Protein AF-0000000075201731 (afdb_homodimer)

Sequence (350 aa):
MDAVHEIFMKEALAMAQEALDASEVPVGCIFVRGGVIIAKARNRTNELRNATRHAELEAIDQILAETPELSQYPLSSTTLYVTVEPCIMCGSALRQLGIKEVFFGCANDRFGGCGSVLGTNEIYHPVHPVYKAIGGYLREEAIMILRRFYVTENTNAPVPKSKANRILKTEILPEMDAVHEIFMKEALAMAQEALDASEVPVGCIFVRGGVIIAKARNRTNELRNATRHAELEAIDQILAETPELSQYPLSSTTLYVTVEPCIMCGSALRQLGIKEVFFGCANDRFGGCGSVLGTNEIYHPVHPVYKAIGGYLREEAIMILRRFYVTENTNAPVPKSKANRILKTEILPE

Foldseek 3Di:
DLVLLLVQLVVQQVQLVVCVVVLHQRKKKFKDAPSDTPFIFAACCPVVVHVLRGRLVVRVVVQVVPDPDDDQASQQRMEMEMAEADFLSSLLVNQRNNHAEYEYEEYDCPGHQCPNVHNSQPDDDPPGHHHYYYYHRVNVSSVVSSVVSVVVVCVPPPPDDCPPPDPPPPDPDDD/DLVLLLVQLVVQQVQLVVCVVVLHQRKKKFKDAPSDTPFIFAACCPVVVHVLRGRLVVRVVVQVVPDPDDDQASQQRMEMEMAEADFLSSLLVNQRNNHAEYEYEEYDCPGHQCPNVHNSQPDDDPPGHHHYYYYHRVNVSSVVSSVVSVVVVCVPPPPDDCPPPDPPPPDPDDD

Nearest PDB structures (foldseek):
  7nz9-assembly1_A  TM=9.153E-01  e=7.619E-21  Mus musculus
  3dh1-assembly2_C  TM=9.420E-01  e=1.577E-19  Homo sapiens
  1wwr-assembly1_A  TM=9.259E-01  e=2.516E-17  Aquifex aeolicus
  7cph-assembly1_A  TM=9.281E-01  e=2.363E-16  Bacillus subtilis subsp. subtilis str. 168
  6vpc-assembly1_E  TM=8.972E-01  e=6.365E-15  Escherichia coli

pLDDT: mean 88.18, std 20.34, range [29.5, 99.0]

Secondary structure (DSSP, 8-state):
-HHHHHHHHHHHHHHHHHHHHTTS---EEEEEETTEEEEEEE--TTTTT-TT--HHHHHHHHHHHT--S--S-TTTTEEEEEEE--BHHHHHHHHHHT--EEEEEE--TTTBTBTTS-BTTTS--SSSPP-EEE--TTHHHHHHHHHHHHHHHHHHS---S--------------/-HHHHHHHHHHHHHHHHHHHHTTS---EEEEEETTEEEEEEE--TTTTT-TT--HHHHHHHHHHHT--S--S-TTTTEEEEEEE--BHHHHHHHHHHT--EEEEEE--TTTBTBTTS-BTTTS--SSSPP-EEE--TTHHHHHHHHHHHHHHHHHHS---S--------------

Radius of gyration: 21.43 Å; Cα contacts (8 Å, |Δi|>4): 728; chains: 2; bounding box: 76×55×45 Å

Structure (mmCIF, N/CA/C/O backbone):
data_AF-0000000075201731-model_v1
#
loop_
_entity.id
_entity.type
_entity.pdbx_description
1 polymer 'tRNA(adenine(34)) deaminase'
#
loop_
_atom_site.group_PDB
_atom_site.id
_atom_site.type_symbol
_atom_site.label_atom_id
_atom_site.label_alt_id
_atom_site.label_comp_id
_atom_site.label_asym_id
_atom_site.label_entity_id
_atom_site.label_seq_id
_atom_site.pdbx_PDB_ins_code
_atom_site.Cartn_x
_atom_site.Cartn_y
_atom_site.Cartn_z
_atom_site.occupancy
_atom_site.B_iso_or_equiv
_atom_site.auth_seq_id
_atom_site.auth_comp_id
_atom_site.auth_asym_id
_atom_site.auth_atom_id
_atom_site.pdbx_PDB_model_num
ATOM 1 N N . MET A 1 1 ? -5.93 -30.484 -7.164 1 54.69 1 MET A N 1
ATOM 2 C CA . MET A 1 1 ? -6.133 -29.141 -6.637 1 54.69 1 MET A CA 1
ATOM 3 C C . MET A 1 1 ? -4.797 -28.406 -6.477 1 54.69 1 MET A C 1
ATOM 5 O O . MET A 1 1 ? -4.652 -27.266 -6.914 1 54.69 1 MET A O 1
ATOM 9 N N . ASP A 1 2 ? -3.814 -29.312 -6.152 1 78.25 2 ASP A N 1
ATOM 10 C CA . ASP A 1 2 ? -2.457 -28.812 -5.949 1 78.25 2 ASP A CA 1
ATOM 11 C C . ASP A 1 2 ? -1.74 -28.609 -7.281 1 78.25 2 ASP A C 1
ATOM 13 O O . ASP A 1 2 ? -1.024 -27.625 -7.469 1 78.25 2 ASP A O 1
ATOM 17 N N . ALA A 1 3 ? -2.207 -29.406 -8.227 1 89.62 3 ALA A N 1
ATOM 18 C CA . ALA A 1 3 ? -1.511 -29.359 -9.516 1 89.62 3 ALA A CA 1
ATOM 19 C C . ALA A 1 3 ? -1.827 -28.062 -10.258 1 89.62 3 ALA A C 1
ATOM 21 O O . ALA A 1 3 ? -0.946 -27.469 -10.891 1 89.62 3 ALA A O 1
ATOM 22 N N . VAL A 1 4 ? -3.072 -27.656 -10.211 1 94.44 4 VAL A N 1
ATOM 23 C CA . VAL A 1 4 ? -3.48 -26.438 -10.922 1 94.44 4 VAL A CA 1
ATOM 24 C C . VAL A 1 4 ? -2.754 -25.234 -10.336 1 94.44 4 VAL A C 1
ATOM 26 O O . VAL A 1 4 ? -2.344 -24.328 -11.078 1 94.44 4 VAL A O 1
ATOM 29 N N . HIS A 1 5 ? -2.533 -25.219 -9.031 1 96.31 5 HIS A N 1
ATOM 30 C CA . HIS A 1 5 ? -1.828 -24.109 -8.391 1 96.31 5 HIS A CA 1
ATOM 31 C C . HIS A 1 5 ? -0.373 -24.047 -8.844 1 96.31 5 HIS A C 1
ATOM 33 O O . HIS A 1 5 ? 0.178 -22.953 -9.023 1 96.31 5 HIS A O 1
ATOM 39 N N . GLU A 1 6 ? 0.161 -25.203 -9.078 1 96.94 6 GLU A N 1
ATOM 40 C CA . GLU A 1 6 ? 1.545 -25.234 -9.539 1 96.94 6 GLU A CA 1
ATOM 41 C C . GLU A 1 6 ? 1.672 -24.688 -10.953 1 96.94 6 GLU A C 1
ATOM 43 O O . GLU A 1 6 ? 2.658 -24.016 -11.281 1 96.94 6 GLU A O 1
ATOM 48 N N . ILE A 1 7 ? 0.71 -25 -11.766 1 97.81 7 ILE A N 1
ATOM 49 C CA . ILE A 1 7 ? 0.704 -24.5 -13.133 1 97.81 7 ILE A CA 1
ATOM 50 C C . ILE A 1 7 ? 0.656 -22.969 -13.125 1 97.81 7 ILE A C 1
ATOM 52 O O . ILE A 1 7 ? 1.43 -22.312 -13.82 1 97.81 7 ILE A O 1
ATOM 56 N N . PHE A 1 8 ? -0.213 -22.406 -12.32 1 98.69 8 PHE A N 1
ATOM 57 C CA . PHE A 1 8 ? -0.338 -20.953 -12.227 1 98.69 8 PHE A CA 1
ATOM 58 C C . PHE A 1 8 ? 0.906 -20.344 -11.594 1 98.69 8 PHE A C 1
ATOM 60 O O . PHE A 1 8 ? 1.348 -19.266 -12 1 98.69 8 PHE A O 1
ATOM 67 N N . MET A 1 9 ? 1.488 -21.062 -10.633 1 98.81 9 MET A N 1
ATOM 68 C CA . MET A 1 9 ? 2.689 -20.531 -9.992 1 98.81 9 MET A CA 1
ATOM 69 C C . MET A 1 9 ? 3.854 -20.469 -10.969 1 98.81 9 MET A C 1
ATOM 71 O O . MET A 1 9 ? 4.688 -19.562 -10.898 1 98.81 9 MET A O 1
ATOM 75 N N . LYS A 1 10 ? 3.871 -21.391 -11.922 1 98.81 10 LYS A N 1
ATOM 76 C CA . LYS A 1 10 ? 4.902 -21.359 -12.953 1 98.81 10 LYS A CA 1
ATOM 77 C C . LYS A 1 10 ? 4.781 -20.078 -13.797 1 98.81 10 LYS A C 1
ATOM 79 O O . LYS A 1 10 ? 5.789 -19.516 -14.219 1 98.81 10 LYS A O 1
ATOM 84 N N . GLU A 1 11 ? 3.543 -19.688 -14.016 1 98.88 11 GLU A N 1
ATOM 85 C CA . GLU A 1 11 ? 3.326 -18.422 -14.727 1 98.88 11 GLU A CA 1
ATOM 86 C C . GLU A 1 11 ? 3.83 -17.234 -13.914 1 98.88 11 GLU A C 1
ATOM 88 O O . GLU A 1 11 ? 4.391 -16.297 -14.469 1 98.88 11 GLU A O 1
ATOM 93 N N . ALA A 1 12 ? 3.605 -17.266 -12.602 1 98.94 12 ALA A N 1
ATOM 94 C CA . ALA A 1 12 ? 4.141 -16.219 -11.727 1 98.94 12 ALA A CA 1
ATOM 95 C C . ALA A 1 12 ? 5.668 -16.219 -11.758 1 98.94 12 ALA A C 1
ATOM 97 O O . ALA A 1 12 ? 6.289 -15.148 -11.789 1 98.94 12 ALA A O 1
ATOM 98 N N . LEU A 1 13 ? 6.27 -17.391 -11.828 1 98.94 13 LEU A N 1
ATOM 99 C CA . LEU A 1 13 ? 7.723 -17.516 -11.875 1 98.94 13 LEU A CA 1
ATOM 100 C C . LEU A 1 13 ? 8.266 -16.938 -13.18 1 98.94 13 LEU A C 1
ATOM 102 O O . LEU A 1 13 ? 9.359 -16.359 -13.195 1 98.94 13 LEU A O 1
ATOM 106 N N . ALA A 1 14 ? 7.523 -17.094 -14.25 1 98.94 14 ALA A N 1
ATOM 107 C CA . ALA A 1 14 ?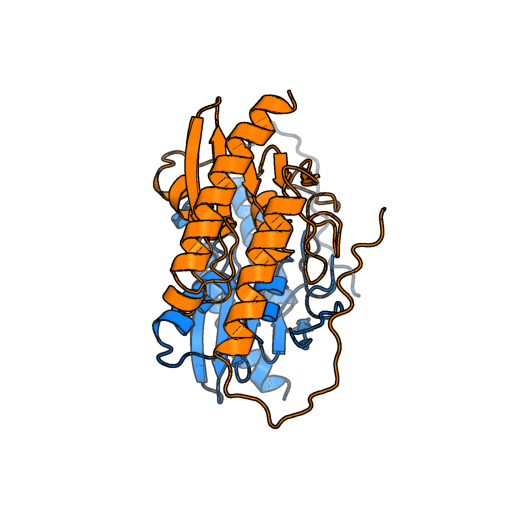 7.922 -16.5 -15.523 1 98.94 14 ALA A CA 1
ATOM 108 C C . ALA A 1 14 ? 7.984 -14.977 -15.406 1 98.94 14 ALA A C 1
ATOM 110 O O . ALA A 1 14 ? 8.891 -14.344 -15.953 1 98.94 14 ALA A O 1
ATOM 111 N N . MET A 1 15 ? 7.062 -14.398 -14.68 1 98.88 15 MET A N 1
ATOM 112 C CA . MET A 1 15 ? 7.074 -12.953 -14.461 1 98.88 15 MET A CA 1
ATOM 113 C C . MET A 1 15 ? 8.25 -12.547 -13.578 1 98.88 15 MET A C 1
ATOM 115 O O . MET A 1 15 ? 8.852 -11.492 -13.797 1 98.88 15 MET A O 1
ATOM 119 N N . ALA A 1 16 ? 8.547 -13.375 -12.586 1 98.88 16 ALA A N 1
ATOM 120 C CA . ALA A 1 16 ? 9.711 -13.102 -11.742 1 98.88 16 ALA A CA 1
ATOM 121 C C . ALA A 1 16 ? 10.992 -13.117 -12.57 1 98.88 16 ALA A C 1
ATOM 123 O O . ALA A 1 16 ? 11.883 -12.289 -12.359 1 98.88 16 ALA A O 1
ATOM 124 N N . GLN A 1 17 ? 11.047 -14.039 -13.516 1 98.81 17 GLN A N 1
ATOM 125 C CA . GLN A 1 17 ? 12.195 -14.094 -14.406 1 98.81 17 GLN A CA 1
ATOM 126 C C . GLN A 1 17 ? 12.305 -12.82 -15.25 1 98.81 17 GLN A C 1
ATOM 128 O O . GLN A 1 17 ? 13.398 -12.297 -15.461 1 98.81 17 GLN A O 1
ATOM 133 N N . GLU A 1 18 ? 11.188 -12.336 -15.727 1 98.75 18 GLU A N 1
ATOM 134 C CA . GLU A 1 18 ? 11.188 -11.07 -16.469 1 98.75 18 GLU A CA 1
ATOM 135 C C . GLU A 1 18 ? 11.727 -9.93 -15.602 1 98.75 18 GLU A C 1
ATOM 137 O O . GLU A 1 18 ? 12.453 -9.062 -16.094 1 98.75 18 GLU A O 1
ATOM 142 N N . ALA A 1 19 ? 11.297 -9.93 -14.344 1 98.69 19 ALA A N 1
ATOM 143 C CA . ALA A 1 19 ? 11.812 -8.922 -13.422 1 98.69 19 ALA A CA 1
ATOM 144 C C . ALA A 1 19 ? 13.328 -9.031 -13.281 1 98.69 19 ALA A C 1
ATOM 146 O O . ALA A 1 19 ? 14.039 -8.023 -13.344 1 98.69 19 ALA A O 1
ATOM 147 N N . LEU A 1 20 ? 13.805 -10.242 -13.109 1 98.06 20 LEU A N 1
ATOM 148 C CA . LEU A 1 20 ? 15.234 -10.484 -12.992 1 98.06 20 LEU A CA 1
ATOM 149 C C . LEU A 1 20 ? 15.977 -9.977 -14.219 1 98.06 20 LEU A C 1
ATOM 151 O O . LEU A 1 20 ? 17 -9.297 -14.102 1 98.06 20 LEU A O 1
ATOM 155 N N . ASP A 1 21 ? 15.438 -10.266 -15.391 1 97.69 21 ASP A N 1
ATOM 156 C CA . ASP A 1 21 ? 16.047 -9.867 -16.656 1 97.69 21 ASP A CA 1
ATOM 157 C C . ASP A 1 21 ? 16.094 -8.352 -16.797 1 97.69 21 ASP A C 1
ATOM 159 O O . ASP A 1 21 ? 16.953 -7.805 -17.484 1 97.69 21 ASP A O 1
ATOM 163 N N . ALA A 1 22 ? 15.219 -7.688 -16.141 1 97 22 ALA A N 1
ATOM 164 C CA . ALA A 1 22 ? 15.133 -6.227 -16.188 1 97 22 ALA A CA 1
ATOM 165 C C . ALA A 1 22 ? 15.875 -5.594 -15.008 1 97 22 ALA A C 1
ATOM 167 O O . ALA A 1 22 ? 15.703 -4.406 -14.734 1 97 22 ALA A O 1
ATOM 168 N N . SER A 1 23 ? 16.547 -6.383 -14.219 1 95.38 23 SER A N 1
ATOM 169 C CA . SER A 1 23 ? 17.344 -5.93 -13.086 1 95.38 23 SER A CA 1
ATOM 170 C C . SER A 1 23 ? 16.453 -5.391 -11.969 1 95.38 23 SER A C 1
ATOM 172 O O . SER A 1 23 ? 16.797 -4.383 -11.336 1 95.38 23 SER A O 1
ATOM 174 N N . GLU A 1 24 ? 15.312 -5.996 -11.828 1 97 24 GLU A N 1
ATOM 175 C CA . GLU A 1 24 ? 14.398 -5.773 -10.711 1 97 24 GLU A CA 1
ATOM 176 C C . GLU A 1 24 ? 14.477 -6.914 -9.695 1 97 24 GLU A C 1
ATOM 178 O O . GLU A 1 24 ? 14.844 -8.039 -10.047 1 97 24 GLU A O 1
ATOM 183 N N . VAL A 1 25 ? 14.188 -6.57 -8.305 1 96.44 25 VAL A N 1
ATOM 184 C CA . VAL A 1 25 ? 13.961 -7.691 -7.398 1 96.44 25 VAL A CA 1
ATOM 185 C C . VAL A 1 25 ? 12.969 -8.672 -8.016 1 96.44 25 VAL A C 1
ATOM 187 O O . VAL A 1 25 ? 11.859 -8.281 -8.398 1 96.44 25 VAL A O 1
ATOM 190 N N . PRO A 1 26 ? 13.352 -9.93 -8.18 1 98.62 26 PRO A N 1
ATOM 191 C CA . PRO A 1 26 ? 12.578 -10.844 -9.023 1 98.62 26 PRO A CA 1
ATOM 192 C C . PRO A 1 26 ? 11.336 -11.391 -8.32 1 98.62 26 PRO A C 1
ATOM 194 O O . PRO A 1 26 ? 11.312 -12.555 -7.914 1 98.62 26 PRO A O 1
ATOM 197 N N . VAL A 1 27 ? 10.352 -10.633 -8.258 1 98.88 27 VAL A N 1
ATOM 198 C CA . VAL A 1 27 ? 9.023 -11.031 -7.797 1 98.88 27 VAL A CA 1
ATOM 199 C C . VAL A 1 27 ? 8.023 -10.914 -8.945 1 98.88 27 VAL A C 1
ATOM 201 O O . VAL A 1 27 ? 8 -9.906 -9.656 1 98.88 27 VAL A O 1
ATOM 204 N N . GLY A 1 28 ? 7.312 -11.953 -9.164 1 98.94 28 GLY A N 1
ATOM 205 C CA . GLY A 1 28 ? 6.27 -12 -10.18 1 98.94 28 GLY A CA 1
ATOM 206 C C . GLY A 1 28 ? 4.961 -12.555 -9.664 1 98.94 28 GLY A C 1
ATOM 207 O O . GLY A 1 28 ? 4.945 -13.328 -8.703 1 98.94 28 GLY A O 1
ATOM 208 N N . CYS A 1 29 ? 3.863 -12.109 -10.352 1 98.94 29 CYS A N 1
ATOM 209 C CA . CYS A 1 29 ? 2.564 -12.609 -9.922 1 98.94 29 CYS A CA 1
ATOM 210 C C . CYS A 1 29 ? 1.594 -12.695 -11.094 1 98.94 29 CYS A C 1
ATOM 212 O O . CYS A 1 29 ? 1.844 -12.117 -12.156 1 98.94 29 CYS A O 1
ATOM 214 N N . ILE A 1 30 ? 0.559 -13.5 -10.898 1 98.94 30 ILE A N 1
ATOM 215 C CA . ILE A 1 30 ? -0.602 -13.523 -11.781 1 98.94 30 ILE A CA 1
ATOM 216 C C . ILE A 1 30 ? -1.884 -13.516 -10.953 1 98.94 30 ILE A C 1
ATOM 218 O O . ILE A 1 30 ? -1.898 -14 -9.82 1 98.94 30 ILE A O 1
ATOM 222 N N . PHE A 1 31 ? -2.85 -12.906 -11.477 1 98.94 31 PHE A N 1
ATOM 223 C CA . PHE A 1 31 ? -4.203 -12.961 -10.945 1 98.94 31 PHE A CA 1
ATOM 224 C C . PHE A 1 31 ? -5.105 -13.812 -11.828 1 98.94 31 PHE A C 1
ATOM 226 O O . PHE A 1 31 ? -5.086 -13.688 -13.047 1 98.94 31 PHE A O 1
ATOM 233 N N . VAL A 1 32 ? -5.891 -14.75 -11.164 1 98.88 32 VAL A N 1
ATOM 234 C CA . VAL A 1 32 ? -6.715 -15.719 -11.883 1 98.88 32 VAL A CA 1
ATOM 235 C C . VAL A 1 32 ? -8.18 -15.562 -11.469 1 98.88 32 VAL A C 1
ATOM 237 O O . VAL A 1 32 ? -8.484 -15.453 -10.273 1 98.88 32 VAL A O 1
ATOM 240 N N . ARG A 1 33 ? -9 -15.484 -12.398 1 97.94 33 ARG A N 1
ATOM 241 C CA . ARG A 1 33 ? -10.445 -15.438 -12.219 1 97.94 33 ARG A CA 1
ATOM 242 C C . ARG A 1 33 ? -11.148 -16.422 -13.141 1 97.94 33 ARG A C 1
ATOM 244 O O . ARG A 1 33 ? -10.977 -16.375 -14.359 1 97.94 33 ARG A O 1
ATOM 251 N N . GLY A 1 34 ? -11.891 -17.344 -12.594 1 96.12 34 GLY A N 1
ATOM 252 C CA . GLY A 1 34 ? -12.562 -18.344 -13.414 1 96.12 34 GLY A CA 1
ATOM 253 C C . GLY A 1 34 ? -11.602 -19.203 -14.203 1 96.12 34 GLY A C 1
ATOM 254 O O . GLY A 1 34 ? -11.852 -19.516 -15.375 1 96.12 34 GLY A O 1
ATOM 255 N N . GLY A 1 35 ? -10.523 -19.375 -13.688 1 96.88 35 GLY A N 1
ATOM 256 C CA . GLY A 1 35 ? -9.539 -20.234 -14.32 1 96.88 35 GLY A CA 1
ATOM 257 C C . GLY A 1 35 ? -8.734 -19.547 -15.406 1 96.88 35 GLY A C 1
ATOM 258 O O . GLY A 1 35 ? -7.902 -20.172 -16.062 1 96.88 35 GLY A O 1
ATOM 259 N N . VAL A 1 36 ? -8.961 -18.25 -15.523 1 97.94 36 VAL A N 1
ATOM 260 C CA . VAL A 1 36 ? -8.281 -17.484 -16.562 1 97.94 36 VAL A CA 1
ATOM 261 C C . VAL A 1 36 ? -7.367 -16.438 -15.938 1 97.94 36 VAL A C 1
ATOM 263 O O . VAL A 1 36 ? -7.742 -15.781 -14.961 1 97.94 36 VAL A O 1
ATOM 266 N N . ILE A 1 37 ? -6.164 -16.375 -16.453 1 98.75 37 ILE A N 1
ATOM 267 C CA . ILE A 1 37 ? -5.258 -15.312 -16.016 1 98.75 37 ILE A CA 1
ATOM 268 C C . ILE A 1 37 ? -5.766 -13.961 -16.5 1 98.75 37 ILE A C 1
ATOM 270 O O . ILE A 1 37 ? -5.871 -13.727 -17.719 1 98.75 37 ILE A O 1
ATOM 274 N N . ILE A 1 38 ? -6.035 -13.039 -15.586 1 98.38 38 ILE A N 1
ATOM 275 C CA . ILE A 1 38 ? -6.613 -11.766 -16 1 98.38 38 ILE A CA 1
ATOM 276 C C . ILE A 1 38 ? -5.559 -10.664 -15.914 1 98.38 38 ILE A C 1
ATOM 278 O O . ILE A 1 38 ? -5.75 -9.57 -16.453 1 98.38 38 ILE A O 1
ATOM 282 N N . ALA A 1 39 ? -4.465 -10.953 -15.234 1 98.75 39 ALA A N 1
ATOM 283 C CA . ALA A 1 39 ? -3.361 -10 -15.148 1 98.75 39 ALA A CA 1
ATOM 284 C C . ALA A 1 39 ? -2.057 -10.703 -14.781 1 98.75 39 ALA A C 1
ATOM 286 O O . ALA A 1 39 ? -2.066 -11.727 -14.102 1 98.75 39 ALA A O 1
ATOM 287 N N . LYS A 1 40 ? -1.021 -10.258 -15.25 1 98.88 40 LYS A N 1
ATOM 288 C CA . LYS A 1 40 ? 0.349 -10.641 -14.93 1 98.88 40 LYS A CA 1
ATOM 289 C C . LYS A 1 40 ? 1.226 -9.422 -14.688 1 98.88 40 LYS A C 1
ATOM 291 O O . LYS A 1 40 ? 1.087 -8.406 -15.375 1 98.88 40 LYS A O 1
ATOM 296 N N . ALA A 1 41 ? 2.098 -9.539 -13.688 1 98.88 41 ALA A N 1
ATOM 297 C CA . ALA A 1 41 ? 2.971 -8.391 -13.438 1 98.88 41 ALA A CA 1
ATOM 298 C C . ALA A 1 41 ? 4.234 -8.812 -12.695 1 98.88 41 ALA A C 1
ATOM 300 O O . ALA A 1 41 ? 4.297 -9.914 -12.141 1 98.88 41 ALA A O 1
ATOM 301 N N . ARG A 1 42 ? 5.16 -8.023 -12.797 1 98.88 42 ARG A N 1
ATOM 302 C CA . ARG A 1 42 ? 6.422 -8.133 -12.078 1 98.88 42 ARG A CA 1
ATOM 303 C C . ARG A 1 42 ? 6.75 -6.832 -11.352 1 98.88 42 ARG A C 1
ATOM 305 O O . ARG A 1 42 ? 6.121 -5.801 -11.602 1 98.88 42 ARG A O 1
ATOM 312 N N . ASN A 1 43 ? 7.723 -6.914 -10.367 1 98.44 43 ASN A N 1
ATOM 313 C CA . ASN A 1 43 ? 8.227 -5.684 -9.766 1 98.44 43 ASN A CA 1
ATOM 314 C C . ASN A 1 43 ? 8.734 -4.711 -10.82 1 98.44 43 ASN A C 1
ATOM 316 O O . ASN A 1 43 ? 9.383 -5.117 -11.789 1 98.44 43 ASN A O 1
ATOM 320 N N . ARG A 1 44 ? 8.414 -3.447 -10.656 1 96.75 44 ARG A N 1
ATOM 321 C CA . ARG A 1 44 ? 8.906 -2.387 -11.531 1 96.75 44 ARG A CA 1
ATOM 322 C C . ARG A 1 44 ? 9.445 -1.215 -10.719 1 96.75 44 ARG A C 1
ATOM 324 O O . ARG A 1 44 ? 9.289 -0.056 -11.109 1 96.75 44 ARG A O 1
ATOM 331 N N . THR A 1 45 ? 9.977 -1.482 -9.539 1 94.62 45 THR A N 1
ATOM 332 C CA . THR A 1 45 ? 10.398 -0.465 -8.586 1 94.62 45 THR A CA 1
ATOM 333 C C . THR A 1 45 ? 11.523 0.384 -9.156 1 94.62 45 THR A C 1
ATOM 335 O O . THR A 1 45 ? 11.5 1.612 -9.055 1 94.62 45 THR A O 1
ATOM 338 N N . ASN A 1 46 ? 12.516 -0.285 -9.836 1 92.12 46 ASN A N 1
ATOM 339 C CA . ASN A 1 46 ? 13.641 0.44 -10.422 1 92.12 46 ASN A CA 1
ATOM 340 C C . ASN A 1 46 ? 13.227 1.198 -11.68 1 92.12 46 ASN A C 1
ATOM 342 O O . ASN A 1 46 ? 13.547 2.377 -11.836 1 92.12 46 ASN A O 1
ATOM 346 N N . GLU A 1 47 ? 12.555 0.518 -12.547 1 92.69 47 GLU A N 1
ATOM 347 C CA . GLU A 1 47 ? 12.125 1.104 -13.812 1 92.69 47 GLU A CA 1
ATOM 348 C C . GLU A 1 47 ? 11.328 2.381 -13.586 1 92.69 47 GLU A C 1
ATOM 350 O O . GLU A 1 47 ? 11.508 3.371 -14.297 1 92.69 47 GLU A O 1
ATOM 355 N N . LEU A 1 48 ? 10.5 2.377 -12.516 1 91 48 LEU A N 1
ATOM 356 C CA . LEU A 1 48 ? 9.586 3.494 -12.297 1 91 48 LEU A CA 1
ATOM 357 C C . LEU A 1 48 ? 10.094 4.398 -11.18 1 91 48 LEU A C 1
ATOM 359 O O . LEU A 1 48 ? 9.414 5.348 -10.789 1 91 48 LEU A O 1
ATOM 363 N N . ARG A 1 49 ? 11.219 4.043 -10.562 1 91.06 49 ARG A N 1
ATOM 364 C CA . ARG A 1 49 ? 11.812 4.805 -9.469 1 91.06 49 ARG A CA 1
ATOM 365 C C . ARG A 1 49 ? 10.805 5.02 -8.344 1 91.06 49 ARG A C 1
ATOM 367 O O . ARG A 1 49 ? 10.648 6.141 -7.852 1 91.06 49 ARG A O 1
ATOM 374 N N . ASN A 1 50 ? 10.125 4 -8.078 1 92.81 50 ASN A N 1
ATOM 375 C CA . ASN A 1 50 ? 9.078 3.969 -7.066 1 92.81 50 ASN A CA 1
ATOM 376 C C . ASN A 1 50 ? 9.062 2.643 -6.312 1 92.81 50 ASN A C 1
ATOM 378 O O . ASN A 1 50 ? 8.539 1.645 -6.812 1 92.81 50 ASN A O 1
ATOM 382 N N . ALA A 1 51 ? 9.516 2.678 -5.09 1 93.44 51 ALA A N 1
ATOM 383 C CA . ALA A 1 51 ? 9.727 1.478 -4.285 1 93.44 51 ALA A CA 1
ATOM 384 C C . ALA A 1 51 ? 8.406 0.786 -3.971 1 93.44 51 ALA A C 1
ATOM 386 O O . ALA A 1 51 ? 8.391 -0.363 -3.523 1 93.44 51 ALA A O 1
ATOM 387 N N . THR A 1 52 ? 7.246 1.434 -4.254 1 94.5 52 THR A N 1
ATOM 388 C CA . THR A 1 52 ? 5.953 0.858 -3.904 1 94.5 52 THR A CA 1
ATOM 389 C C . THR A 1 52 ? 5.391 0.04 -5.062 1 94.5 52 THR A C 1
ATOM 391 O O . THR A 1 52 ? 4.375 -0.645 -4.914 1 94.5 52 THR A O 1
ATOM 394 N N . ARG A 1 53 ? 6.047 0.059 -6.191 1 96.25 53 ARG A N 1
ATOM 395 C CA . ARG A 1 53 ? 5.473 -0.564 -7.379 1 96.25 53 ARG A CA 1
ATOM 396 C C . ARG A 1 53 ? 5.844 -2.043 -7.453 1 96.25 53 ARG A C 1
ATOM 398 O O . ARG A 1 53 ? 6.543 -2.465 -8.375 1 96.25 53 ARG A O 1
ATOM 405 N N . HIS A 1 54 ? 5.312 -2.752 -6.508 1 98.5 54 HIS A N 1
ATOM 406 C CA . HIS A 1 54 ? 5.445 -4.203 -6.441 1 98.5 54 HIS A CA 1
ATOM 407 C C . HIS A 1 54 ? 4.574 -4.887 -7.488 1 98.5 54 HIS A C 1
ATOM 409 O O . HIS A 1 54 ? 3.635 -4.285 -8.008 1 98.5 54 HIS A O 1
ATOM 415 N N . ALA A 1 55 ? 4.891 -6.125 -7.789 1 98.88 55 ALA A N 1
ATOM 416 C CA . ALA A 1 55 ? 4.18 -6.918 -8.789 1 98.88 55 ALA A CA 1
ATOM 417 C C . ALA A 1 55 ? 2.674 -6.902 -8.531 1 98.88 55 ALA A C 1
ATOM 419 O O . ALA A 1 55 ? 1.881 -6.711 -9.453 1 98.88 55 ALA A O 1
ATOM 420 N N . GLU A 1 56 ? 2.27 -7.082 -7.254 1 98.81 56 GLU A N 1
ATOM 421 C CA . GLU A 1 56 ? 0.856 -7.137 -6.895 1 98.81 56 GLU A CA 1
ATOM 422 C C . GLU A 1 56 ? 0.145 -5.832 -7.25 1 98.81 56 GLU A C 1
ATOM 424 O O . GLU A 1 56 ? -0.931 -5.852 -7.852 1 98.81 56 GLU A O 1
ATOM 429 N N . LEU A 1 57 ? 0.74 -4.691 -6.855 1 98.12 57 LEU A N 1
ATOM 430 C CA . LEU A 1 57 ? 0.112 -3.396 -7.09 1 98.12 57 LEU A CA 1
ATOM 431 C C . LEU A 1 57 ? 0.068 -3.08 -8.586 1 98.12 57 LEU A C 1
ATOM 433 O O . LEU A 1 57 ? -0.9 -2.488 -9.07 1 98.12 57 LEU A O 1
ATOM 437 N N . GLU A 1 58 ? 1.131 -3.484 -9.359 1 97.88 58 GLU A N 1
ATOM 438 C CA . GLU A 1 58 ? 1.126 -3.324 -10.805 1 97.88 58 GLU A CA 1
ATOM 439 C C . GLU A 1 58 ? -0.025 -4.098 -11.445 1 97.88 58 GLU A C 1
ATOM 441 O O . GLU A 1 58 ? -0.734 -3.57 -12.305 1 97.88 58 GLU A O 1
ATOM 446 N N . ALA A 1 59 ? -0.235 -5.289 -11.047 1 98.69 59 ALA A N 1
ATOM 447 C CA . ALA A 1 59 ? -1.302 -6.117 -11.602 1 98.69 59 ALA A CA 1
ATOM 448 C C . ALA A 1 59 ? -2.676 -5.586 -11.203 1 98.69 59 ALA A C 1
ATOM 450 O O . ALA A 1 59 ? -3.607 -5.59 -12.008 1 98.69 59 ALA A O 1
ATOM 451 N N . ILE A 1 60 ? -2.783 -5.148 -9.969 1 97.81 60 ILE A N 1
ATOM 452 C CA . ILE A 1 60 ? -4.043 -4.594 -9.477 1 97.81 60 ILE A CA 1
ATOM 453 C C . ILE A 1 60 ? -4.441 -3.391 -10.328 1 97.81 60 ILE A C 1
ATOM 455 O O . ILE A 1 60 ? -5.598 -3.262 -10.727 1 97.81 60 ILE A O 1
ATOM 459 N N . ASP A 1 61 ? -3.49 -2.527 -10.602 1 95 61 ASP A N 1
ATOM 460 C CA . ASP A 1 61 ? -3.779 -1.37 -11.438 1 95 61 ASP A CA 1
ATOM 461 C C . ASP A 1 61 ? -4.32 -1.801 -12.805 1 95 61 ASP A C 1
ATOM 463 O O . ASP A 1 61 ? -5.258 -1.191 -13.32 1 95 61 ASP A O 1
ATOM 467 N N . GLN A 1 62 ? -3.752 -2.824 -13.367 1 95.94 62 GLN A N 1
ATOM 468 C CA . GLN A 1 62 ? -4.199 -3.35 -14.648 1 95.94 62 GLN A CA 1
ATOM 469 C C . GLN A 1 62 ? -5.641 -3.852 -14.562 1 95.94 62 GLN A C 1
ATOM 471 O O . GLN A 1 62 ? -6.461 -3.545 -15.43 1 95.94 62 GLN A O 1
ATOM 476 N N . ILE A 1 63 ? -5.914 -4.582 -13.531 1 97 63 ILE A N 1
ATOM 477 C CA . ILE A 1 63 ? -7.23 -5.188 -13.359 1 97 63 ILE A CA 1
ATOM 478 C C . ILE A 1 63 ? -8.289 -4.098 -13.211 1 97 63 ILE A C 1
ATOM 480 O O . ILE A 1 63 ? -9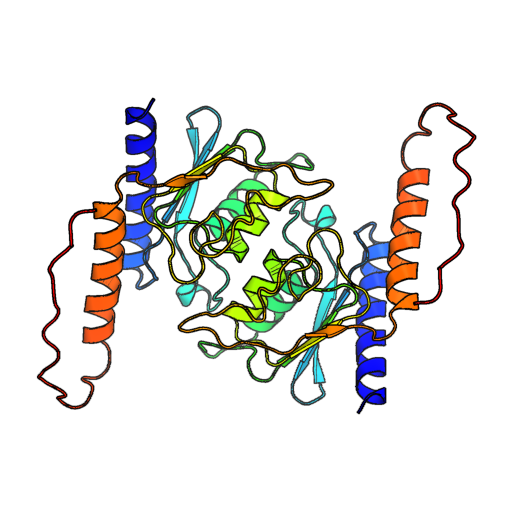.328 -4.133 -13.867 1 97 63 ILE A O 1
ATOM 484 N N . LEU A 1 64 ? -8 -3.129 -12.383 1 94.31 64 LEU A N 1
ATOM 485 C CA . LEU A 1 64 ? -9 -2.113 -12.055 1 94.31 64 LEU A CA 1
ATOM 486 C C . LEU A 1 64 ? -9.211 -1.162 -13.227 1 94.31 64 LEU A C 1
ATOM 488 O O . LEU A 1 64 ? -10.297 -0.614 -13.398 1 94.31 64 LEU A O 1
ATOM 492 N N . ALA A 1 65 ? -8.188 -0.966 -14.055 1 90.12 65 ALA A N 1
ATOM 493 C CA . ALA A 1 65 ? -8.32 -0.149 -15.258 1 90.12 65 ALA A CA 1
ATOM 494 C C . ALA A 1 65 ? -9.312 -0.775 -16.234 1 90.12 65 ALA A C 1
ATOM 496 O O . ALA A 1 65 ? -9.953 -0.068 -17.016 1 90.12 65 ALA A O 1
ATOM 497 N N . GLU A 1 66 ? -9.516 -2.078 -16.109 1 89.81 66 GLU A N 1
ATOM 498 C CA . GLU A 1 66 ? -10.367 -2.799 -17.047 1 89.81 66 GLU A CA 1
ATOM 499 C C . GLU A 1 66 ? -11.695 -3.189 -16.391 1 89.81 66 GLU A C 1
ATOM 501 O O . GLU A 1 66 ? -12.516 -3.877 -17 1 89.81 66 GLU A O 1
ATOM 506 N N . THR A 1 67 ? -11.867 -2.768 -15.188 1 85 67 THR A N 1
ATOM 507 C CA . THR A 1 67 ? -13.078 -3.113 -14.453 1 85 67 THR A CA 1
ATOM 508 C C . THR A 1 67 ? -14.102 -1.984 -14.547 1 85 67 THR A C 1
ATOM 510 O O . THR A 1 67 ? -13.891 -0.899 -14 1 85 67 THR A O 1
ATOM 513 N N . PRO A 1 68 ? -15.195 -2.184 -15.195 1 77.62 68 PRO A N 1
ATOM 514 C CA . PRO A 1 68 ? -16.141 -1.096 -15.461 1 77.62 68 PRO A CA 1
ATOM 515 C C . PRO A 1 68 ? -17.031 -0.785 -14.266 1 77.62 68 PRO A C 1
ATOM 517 O O . PRO A 1 68 ? -17.484 0.354 -14.102 1 77.62 68 PRO A O 1
ATOM 520 N N . GLU A 1 69 ? -17.25 -1.824 -13.461 1 79.69 69 GLU A N 1
ATOM 521 C CA . GLU A 1 69 ? -18.234 -1.657 -12.398 1 79.69 69 GLU A CA 1
ATOM 522 C C . GLU A 1 69 ? -17.562 -1.289 -11.078 1 79.69 69 GLU A C 1
ATOM 524 O O . GLU A 1 69 ? -16.484 -1.772 -10.766 1 79.69 69 GLU A O 1
ATOM 529 N N . LEU A 1 70 ? -18.344 -0.426 -10.477 1 80 70 LEU A N 1
ATOM 530 C CA . LEU A 1 70 ? -17.938 -0.109 -9.117 1 80 70 LEU A CA 1
ATOM 531 C C . LEU A 1 70 ? -18.297 -1.242 -8.164 1 80 70 LEU A C 1
ATOM 533 O O . LEU A 1 70 ? -19.406 -1.779 -8.227 1 80 70 LEU A O 1
ATOM 537 N N . SER A 1 71 ? -17.281 -1.712 -7.555 1 87.31 71 SER A N 1
ATOM 538 C CA . SER A 1 71 ? -17.469 -2.727 -6.523 1 87.31 71 SER A CA 1
ATOM 539 C C . SER A 1 71 ? -16.609 -2.441 -5.301 1 87.31 71 SER A C 1
ATOM 541 O O . SER A 1 71 ? -15.477 -1.96 -5.43 1 87.31 71 SER A O 1
ATOM 543 N N . GLN A 1 72 ? -17.219 -2.721 -4.184 1 88.75 72 GLN A N 1
ATOM 544 C CA . GLN A 1 72 ? -16.453 -2.594 -2.947 1 88.75 72 GLN A CA 1
ATOM 545 C C . GLN A 1 72 ? -15.273 -3.562 -2.93 1 88.75 72 GLN A C 1
ATOM 547 O O . GLN A 1 72 ? -14.203 -3.229 -2.422 1 88.75 72 GLN A O 1
ATOM 552 N N . TYR A 1 73 ? -15.586 -4.715 -3.473 1 94.94 73 TYR A N 1
ATOM 553 C CA . TYR A 1 73 ? -14.562 -5.746 -3.484 1 94.94 73 TYR A CA 1
ATOM 554 C C . TYR A 1 73 ? -14.359 -6.305 -4.887 1 94.94 73 TYR A C 1
ATOM 556 O O . TYR A 1 73 ? -14.789 -7.422 -5.184 1 94.94 73 TYR A O 1
ATOM 564 N N . PRO A 1 74 ? -13.594 -5.625 -5.68 1 95.69 74 PRO A N 1
ATOM 565 C CA . PRO A 1 74 ? -13.438 -6.016 -7.082 1 95.69 74 PRO A CA 1
ATOM 566 C C . PRO A 1 74 ? -12.633 -7.305 -7.25 1 95.69 74 PRO A C 1
ATOM 568 O O . PRO A 1 74 ? -12.648 -7.91 -8.32 1 95.69 74 PRO A O 1
ATOM 571 N N . LEU A 1 75 ? -12.023 -7.801 -6.137 1 97.25 75 LEU A N 1
ATOM 572 C CA . LEU A 1 75 ? -11.18 -8.984 -6.27 1 97.25 75 LEU A CA 1
ATOM 573 C C . LEU A 1 75 ? -11.789 -10.172 -5.527 1 97.25 75 LEU A C 1
ATOM 575 O O . LEU A 1 75 ? -11.109 -11.172 -5.289 1 97.25 75 LEU A O 1
ATOM 579 N N . SER A 1 76 ? -13.031 -10.109 -5.238 1 96.94 76 SER A N 1
ATOM 580 C CA . SER A 1 76 ? -13.672 -11.094 -4.371 1 96.94 76 SER A CA 1
ATOM 581 C C . SER A 1 76 ? -13.742 -12.461 -5.043 1 96.94 76 SER A C 1
ATOM 583 O O . SER A 1 76 ? -13.93 -13.477 -4.371 1 96.94 76 SER A O 1
ATOM 585 N N . SER A 1 77 ? -13.586 -12.594 -6.363 1 97.62 77 SER A N 1
ATOM 586 C CA . SER A 1 77 ? -13.594 -13.875 -7.07 1 97.62 77 SER A CA 1
ATOM 587 C C . SER A 1 77 ? -12.25 -14.156 -7.723 1 97.62 77 SER A C 1
ATOM 589 O O . SER A 1 77 ? -12.156 -14.977 -8.641 1 97.62 77 SER A O 1
ATOM 591 N N . THR A 1 78 ? -11.258 -13.414 -7.246 1 98.38 78 THR A N 1
ATOM 592 C CA . THR A 1 78 ? -9.953 -13.453 -7.898 1 98.38 78 THR A CA 1
ATOM 593 C C . THR A 1 78 ? -8.906 -14.078 -6.984 1 98.38 78 THR A C 1
ATOM 595 O O . THR A 1 78 ? -8.867 -13.805 -5.785 1 98.38 78 THR A O 1
ATOM 598 N N . THR A 1 79 ? -8.086 -14.977 -7.535 1 98.88 79 THR A N 1
ATOM 599 C CA . THR A 1 79 ? -6.988 -15.617 -6.816 1 98.88 79 THR A CA 1
ATOM 600 C C . THR A 1 79 ? -5.641 -15.062 -7.27 1 98.88 79 THR A C 1
ATOM 602 O O . THR A 1 79 ? -5.41 -14.875 -8.469 1 98.88 79 THR A O 1
ATOM 605 N N . LEU A 1 80 ? -4.797 -14.797 -6.277 1 98.94 80 LEU A N 1
ATOM 606 C CA . LEU A 1 80 ? -3.447 -14.32 -6.566 1 98.94 80 LEU A CA 1
ATOM 607 C C . LEU A 1 80 ? -2.434 -15.453 -6.426 1 98.94 80 LEU A C 1
ATOM 609 O O . LEU A 1 80 ? -2.463 -16.203 -5.445 1 98.94 80 LEU A O 1
ATOM 613 N N . TYR A 1 81 ? -1.612 -15.625 -7.426 1 98.94 81 TYR A N 1
ATOM 614 C CA . TYR A 1 81 ? -0.373 -16.391 -7.328 1 98.94 81 TYR A CA 1
ATOM 615 C C . TYR A 1 81 ? 0.84 -15.469 -7.395 1 98.94 81 TYR A C 1
ATOM 617 O O . TYR A 1 81 ? 0.984 -14.68 -8.336 1 98.94 81 TYR A O 1
ATOM 625 N N . VAL A 1 82 ? 1.693 -15.539 -6.367 1 99 82 VAL A N 1
ATOM 626 C CA . VAL A 1 82 ? 2.846 -14.648 -6.297 1 99 82 VAL A CA 1
ATOM 627 C C . VAL A 1 82 ? 4.055 -15.406 -5.75 1 99 82 VAL A C 1
ATOM 629 O O . VAL A 1 82 ? 3.91 -16.266 -4.875 1 99 82 VAL A O 1
ATOM 632 N N . THR A 1 83 ? 5.23 -15.078 -6.238 1 98.94 83 THR A N 1
ATOM 633 C CA . THR A 1 83 ? 6.406 -15.891 -5.969 1 98.94 83 THR A CA 1
ATOM 634 C C . THR A 1 83 ? 6.887 -15.703 -4.535 1 98.94 83 THR A C 1
ATOM 636 O O . THR A 1 83 ? 7.496 -16.594 -3.951 1 98.94 83 THR A O 1
ATOM 639 N N . VAL A 1 84 ? 6.676 -14.523 -4.004 1 98.88 84 VAL A N 1
ATOM 640 C CA . VAL A 1 84 ? 7.066 -14.203 -2.635 1 98.88 84 VAL A CA 1
ATOM 641 C C . VAL A 1 84 ? 5.848 -13.734 -1.844 1 98.88 84 VAL A C 1
ATOM 643 O O . VAL A 1 84 ? 5 -13.008 -2.369 1 98.88 84 VAL A O 1
ATOM 646 N N . GLU A 1 85 ? 5.746 -14.148 -0.605 1 98.94 85 GLU A N 1
ATOM 647 C CA . GLU A 1 85 ? 4.676 -13.688 0.273 1 98.94 85 GLU A CA 1
ATOM 648 C C . GLU A 1 85 ? 4.453 -12.18 0.126 1 98.94 85 GLU A C 1
ATOM 650 O O . GLU A 1 85 ? 5.402 -11.398 0.181 1 98.94 85 GLU A O 1
ATOM 655 N N . PRO A 1 86 ? 3.15 -11.781 -0.047 1 98.88 86 PRO A N 1
ATOM 656 C CA . PRO A 1 86 ? 2.896 -10.336 -0.092 1 98.88 86 PRO A CA 1
ATOM 657 C C . PRO A 1 86 ? 3.453 -9.602 1.125 1 98.88 86 PRO A C 1
ATOM 659 O O . PRO A 1 86 ? 3.346 -10.094 2.252 1 98.88 86 PRO A O 1
ATOM 662 N N . CYS A 1 87 ? 4.102 -8.453 0.869 1 98.38 87 CYS A N 1
ATOM 663 C CA . CYS A 1 87 ? 4.562 -7.621 1.978 1 98.38 87 CYS A CA 1
ATOM 664 C C . CYS A 1 87 ? 3.387 -7.004 2.723 1 98.38 87 CYS A C 1
ATOM 666 O O . CYS A 1 87 ? 2.24 -7.125 2.289 1 98.38 87 CYS A O 1
ATOM 668 N N . ILE A 1 88 ? 3.641 -6.359 3.781 1 97.94 88 ILE A N 1
ATOM 669 C CA . ILE A 1 88 ? 2.613 -5.727 4.602 1 97.94 88 ILE A CA 1
ATOM 670 C C . ILE A 1 88 ? 1.802 -4.754 3.748 1 97.94 88 ILE A C 1
ATOM 672 O O . ILE A 1 88 ? 0.571 -4.727 3.826 1 97.94 88 ILE A O 1
ATOM 676 N N . MET A 1 89 ? 2.408 -3.955 2.895 1 98.19 89 MET A N 1
ATOM 677 C CA . MET A 1 89 ? 1.734 -3.002 2.018 1 98.19 89 MET A CA 1
ATOM 678 C C . MET A 1 89 ? 0.784 -3.717 1.062 1 98.19 89 MET A C 1
ATOM 680 O O . MET A 1 89 ? -0.406 -3.404 1.014 1 98.19 89 MET A O 1
ATOM 684 N N . CYS A 1 90 ? 1.316 -4.711 0.417 1 98.81 90 CYS A N 1
ATOM 685 C CA . CYS A 1 90 ? 0.534 -5.41 -0.597 1 98.81 90 CYS A CA 1
ATOM 686 C C . CYS A 1 90 ? -0.533 -6.285 0.046 1 98.81 90 CYS A C 1
ATOM 688 O O . CYS A 1 90 ? -1.636 -6.422 -0.486 1 98.81 90 CYS A O 1
ATOM 690 N N . GLY A 1 91 ? -0.145 -6.914 1.163 1 98.56 91 GLY A N 1
ATOM 691 C CA . GLY A 1 91 ? -1.142 -7.688 1.883 1 98.56 91 GLY A CA 1
ATOM 692 C C . GLY A 1 91 ? -2.34 -6.863 2.316 1 98.56 91 GLY A C 1
ATOM 693 O O . GLY A 1 91 ? -3.482 -7.312 2.203 1 98.56 91 GLY A O 1
ATOM 694 N N . SER A 1 92 ? -2.049 -5.695 2.793 1 98.06 92 SER A N 1
ATOM 695 C CA . SER A 1 92 ? -3.121 -4.793 3.203 1 98.06 92 SER A CA 1
ATOM 696 C C . SER A 1 92 ? -3.936 -4.32 2.002 1 98.06 92 SER A C 1
ATOM 698 O O . SER A 1 92 ? -5.16 -4.203 2.084 1 98.06 92 SER A O 1
ATOM 700 N N . ALA A 1 93 ? -3.287 -4.012 0.892 1 98.25 93 ALA A N 1
ATOM 701 C CA . ALA A 1 93 ? -3.986 -3.623 -0.33 1 98.25 93 ALA A CA 1
ATOM 702 C C . ALA A 1 93 ? -4.957 -4.711 -0.776 1 98.25 93 ALA A C 1
ATOM 704 O O . ALA A 1 93 ? -6.117 -4.43 -1.086 1 98.25 93 ALA A O 1
ATOM 705 N N . LEU A 1 94 ? -4.465 -5.957 -0.74 1 98.62 94 LEU A N 1
ATOM 706 C CA . LEU A 1 94 ? -5.273 -7.102 -1.142 1 98.62 94 LEU A CA 1
ATOM 707 C C . LEU A 1 94 ? -6.504 -7.242 -0.247 1 98.62 94 LEU A C 1
ATOM 709 O O . LEU A 1 94 ? -7.602 -7.52 -0.732 1 98.62 94 LEU A O 1
ATOM 713 N N . ARG A 1 95 ? -6.273 -6.992 0.998 1 97.75 95 ARG A N 1
ATOM 714 C CA . ARG A 1 95 ? -7.363 -7.043 1.964 1 97.75 95 ARG A CA 1
ATOM 715 C C . ARG A 1 95 ? -8.414 -5.98 1.658 1 97.75 95 ARG A C 1
ATOM 717 O O . ARG A 1 95 ? -9.617 -6.273 1.641 1 97.75 95 ARG A O 1
ATOM 724 N N . GLN A 1 96 ? -8.008 -4.797 1.37 1 96.19 96 GLN A N 1
ATOM 725 C CA . GLN A 1 96 ? -8.898 -3.67 1.115 1 96.19 96 GLN A CA 1
ATOM 726 C C . GLN A 1 96 ? -9.68 -3.867 -0.183 1 96.19 96 GLN A C 1
ATOM 728 O O . GLN A 1 96 ? -10.797 -3.365 -0.324 1 96.19 96 GLN A O 1
ATOM 733 N N . LEU A 1 97 ? -9.125 -4.645 -1.06 1 97.06 97 LEU A N 1
ATOM 734 C CA . LEU A 1 97 ? -9.766 -4.871 -2.354 1 97.06 97 LEU A CA 1
ATOM 735 C C . LEU A 1 97 ? -10.609 -6.141 -2.328 1 97.06 97 LEU A C 1
ATOM 737 O O . LEU A 1 97 ? -11.273 -6.465 -3.311 1 97.06 97 LEU A O 1
ATOM 741 N N . GLY A 1 98 ? -10.555 -6.91 -1.239 1 97.38 98 GLY A N 1
ATOM 742 C CA . GLY A 1 98 ? -11.383 -8.094 -1.048 1 97.38 98 GLY A CA 1
ATOM 743 C C . GLY A 1 98 ? -10.922 -9.281 -1.876 1 97.38 98 GLY A C 1
ATOM 744 O O . GLY A 1 98 ? -11.742 -9.953 -2.506 1 97.38 98 GLY A O 1
ATOM 745 N N . ILE A 1 99 ? -9.586 -9.555 -1.855 1 98.56 99 ILE A N 1
ATOM 746 C CA . ILE A 1 99 ? -9.062 -10.688 -2.613 1 98.56 99 ILE A CA 1
ATOM 747 C C . ILE A 1 99 ? -9.641 -11.992 -2.062 1 98.56 99 ILE A C 1
ATOM 749 O O . ILE A 1 99 ? -9.805 -12.141 -0.85 1 98.56 99 ILE A O 1
ATOM 753 N N . LYS A 1 100 ? -9.914 -12.922 -2.963 1 98.56 100 LYS A N 1
ATOM 754 C CA . LYS A 1 100 ? -10.492 -14.203 -2.58 1 98.56 100 LYS A CA 1
ATOM 755 C C . LYS A 1 100 ? -9.5 -15.039 -1.783 1 98.56 100 LYS A C 1
ATOM 757 O O . LYS A 1 100 ? -9.805 -15.508 -0.684 1 98.56 100 LYS A O 1
ATOM 762 N N . GLU A 1 101 ? -8.32 -15.25 -2.342 1 98.75 101 GLU A N 1
ATOM 763 C CA . GLU A 1 101 ? -7.266 -16.047 -1.722 1 98.75 101 GLU A CA 1
ATOM 764 C C . GLU A 1 101 ? -5.926 -15.82 -2.412 1 98.75 101 GLU A C 1
ATOM 766 O O . GLU A 1 101 ? -5.875 -15.289 -3.521 1 98.75 101 GLU A O 1
ATOM 771 N N . VAL A 1 102 ? -4.867 -16.203 -1.688 1 98.88 102 VAL A N 1
ATOM 772 C CA . VAL A 1 102 ? -3.506 -15.977 -2.17 1 98.88 102 VAL A CA 1
ATOM 773 C C . VAL A 1 102 ? -2.689 -17.266 -2.02 1 98.88 102 VAL A C 1
ATOM 775 O O . VAL A 1 102 ? -2.74 -17.922 -0.978 1 98.88 102 VAL A O 1
ATOM 778 N N . PHE A 1 103 ? -2.014 -17.625 -3.096 1 98.88 103 PHE A N 1
ATOM 779 C CA . PHE A 1 103 ? -0.969 -18.641 -3.068 1 98.88 103 PHE A CA 1
ATOM 780 C C . PHE A 1 103 ? 0.395 -18.016 -3.35 1 98.88 103 PHE A C 1
ATOM 782 O O . PHE A 1 103 ? 0.542 -17.234 -4.285 1 98.88 103 PHE A O 1
ATOM 789 N N . PHE A 1 104 ? 1.393 -18.359 -2.48 1 98.88 104 PHE A N 1
ATOM 790 C CA . PHE A 1 104 ? 2.695 -17.75 -2.727 1 98.88 104 PHE A CA 1
ATOM 791 C C . PHE A 1 104 ? 3.803 -18.797 -2.641 1 98.88 104 PHE A C 1
ATOM 793 O O . PHE A 1 104 ? 3.576 -19.906 -2.162 1 98.88 104 PHE A O 1
ATOM 800 N N . GLY A 1 105 ? 4.902 -18.484 -3.197 1 98.75 105 GLY A N 1
ATOM 801 C CA . GLY A 1 105 ? 6.047 -19.391 -3.197 1 98.75 105 GLY A CA 1
ATOM 802 C C . GLY A 1 105 ? 6.77 -19.438 -1.865 1 98.75 105 GLY A C 1
ATOM 803 O O . GLY A 1 105 ? 6.492 -20.297 -1.033 1 98.75 105 GLY A O 1
ATOM 804 N N . CYS A 1 106 ? 7.613 -18.5 -1.597 1 98.69 106 CYS A N 1
ATOM 805 C CA . CYS A 1 106 ? 8.406 -18.484 -0.372 1 98.69 106 CYS A CA 1
ATOM 806 C C . CYS A 1 106 ? 7.988 -17.344 0.537 1 98.69 106 CYS A C 1
ATOM 808 O O . CYS A 1 106 ? 7.348 -16.391 0.087 1 98.69 106 CYS A O 1
ATOM 810 N N . ALA A 1 107 ? 8.359 -17.422 1.778 1 98.25 107 ALA A N 1
ATOM 811 C CA . ALA A 1 107 ? 8.055 -16.422 2.793 1 98.25 107 ALA A CA 1
ATOM 812 C C . ALA A 1 107 ? 8.867 -15.141 2.568 1 98.25 107 ALA A C 1
ATOM 814 O O . ALA A 1 107 ? 9.922 -15.18 1.933 1 98.25 107 ALA A O 1
ATOM 815 N N . ASN A 1 108 ? 8.258 -14.062 2.889 1 97.31 108 ASN A N 1
ATOM 816 C CA . ASN A 1 108 ? 8.938 -12.773 2.971 1 97.31 108 ASN A CA 1
ATOM 817 C C . ASN A 1 108 ? 9.344 -12.445 4.406 1 97.31 108 ASN A C 1
ATOM 819 O O . ASN A 1 108 ? 8.656 -11.688 5.09 1 97.31 108 ASN A O 1
ATOM 823 N N . ASP A 1 109 ? 10.477 -12.914 4.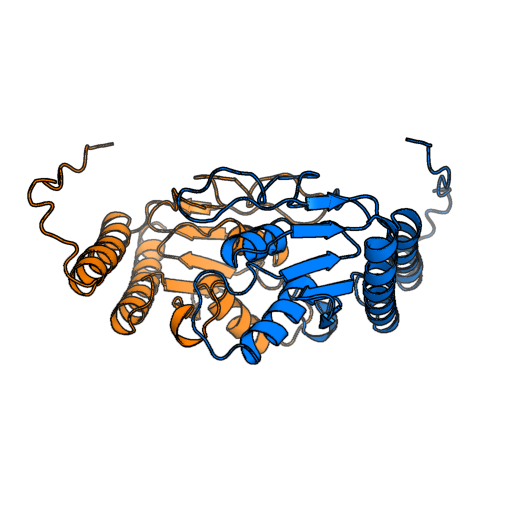805 1 94 109 ASP A N 1
ATOM 824 C CA . ASP A 1 109 ? 10.914 -12.852 6.199 1 94 109 ASP A CA 1
ATOM 825 C C . ASP A 1 109 ? 11.219 -11.414 6.613 1 94 109 ASP A C 1
ATOM 827 O O . ASP A 1 109 ? 11.273 -11.102 7.805 1 94 109 ASP A O 1
ATOM 831 N N . ARG A 1 110 ? 11.359 -10.586 5.676 1 90.31 110 ARG A N 1
ATOM 832 C CA . ARG A 1 110 ? 11.758 -9.211 5.953 1 90.31 110 ARG A CA 1
ATOM 833 C C . ARG A 1 110 ? 10.547 -8.336 6.23 1 90.31 110 ARG A C 1
ATOM 835 O O . ARG A 1 110 ? 10.594 -7.445 7.086 1 90.31 110 ARG A O 1
ATOM 842 N N . PHE A 1 111 ? 9.414 -8.609 5.453 1 94.56 111 PHE A N 1
ATOM 843 C CA . PHE A 1 111 ? 8.297 -7.68 5.551 1 94.56 111 PHE A CA 1
ATOM 844 C C . PHE A 1 111 ? 7 -8.352 5.125 1 94.56 111 PHE A C 1
ATOM 846 O O . PHE A 1 111 ? 6.098 -7.691 4.602 1 94.56 111 PHE A O 1
ATOM 853 N N . GLY A 1 112 ? 6.902 -9.602 5.352 1 97.5 112 GLY A N 1
ATOM 854 C CA . GLY A 1 112 ? 5.727 -10.344 4.922 1 97.5 112 GLY A CA 1
ATOM 855 C C . GLY A 1 112 ? 4.461 -9.93 5.648 1 97.5 112 GLY A C 1
ATOM 856 O O . GLY A 1 112 ? 4.477 -9.703 6.859 1 97.5 112 GLY A O 1
ATOM 857 N N . GLY A 1 113 ? 3.436 -9.875 4.902 1 97.81 113 GLY A N 1
ATOM 858 C CA . GLY A 1 113 ? 2.178 -9.383 5.441 1 97.81 113 GLY A CA 1
ATOM 859 C C . GLY A 1 113 ? 1.125 -10.469 5.578 1 97.81 113 GLY A C 1
ATOM 860 O O . GLY A 1 113 ? -0.038 -10.18 5.871 1 97.81 113 GLY A O 1
ATOM 861 N N . CYS A 1 114 ? 1.492 -11.711 5.379 1 98.06 114 CYS A N 1
ATOM 862 C CA . CYS A 1 114 ? 0.528 -12.805 5.449 1 98.06 114 CYS A CA 1
ATOM 863 C C . CYS A 1 114 ? 0.991 -13.875 6.434 1 98.06 114 CYS A C 1
ATOM 865 O O . CYS A 1 114 ? 0.742 -15.062 6.223 1 98.06 114 CYS A O 1
ATOM 867 N N . GLY A 1 115 ? 1.782 -13.461 7.434 1 94.81 115 GLY A N 1
ATOM 868 C CA . GLY A 1 115 ? 2.084 -14.414 8.484 1 94.81 115 GLY A CA 1
ATOM 869 C C . GLY A 1 115 ? 3.555 -14.445 8.859 1 94.81 115 GLY A C 1
ATOM 870 O O . GLY A 1 115 ? 3.904 -14.758 10 1 94.81 115 GLY A O 1
ATOM 871 N N . SER A 1 116 ? 4.453 -14.117 7.945 1 95.94 116 SER A N 1
ATOM 872 C CA . SER A 1 116 ? 5.871 -14.227 8.266 1 95.94 116 SER A CA 1
ATOM 873 C C . SER A 1 116 ? 6.301 -13.133 9.234 1 95.94 116 SER A C 1
ATOM 875 O O . SER A 1 116 ? 7.082 -13.383 10.156 1 95.94 116 SER A O 1
ATOM 877 N N . VAL A 1 117 ? 5.844 -11.875 9 1 94.44 117 VAL A N 1
ATOM 878 C CA . VAL A 1 117 ? 6.152 -10.758 9.891 1 94.44 117 VAL A CA 1
ATOM 879 C C . VAL A 1 117 ? 4.875 -10.281 10.578 1 94.44 117 VAL A C 1
ATOM 881 O O . VAL A 1 117 ? 4.832 -10.164 11.805 1 94.44 117 VAL A O 1
ATOM 884 N N . LEU A 1 118 ? 3.889 -10 9.773 1 93.69 118 LEU A N 1
ATOM 885 C CA . LEU A 1 118 ? 2.562 -9.641 10.258 1 93.69 118 LEU A CA 1
ATOM 886 C C . LEU A 1 118 ? 1.479 -10.383 9.484 1 93.69 118 LEU A C 1
ATOM 888 O O . LEU A 1 118 ? 1.733 -10.914 8.406 1 93.69 118 LEU A O 1
ATOM 892 N N . GLY A 1 119 ? 0.272 -10.477 10.016 1 94.5 119 GLY A N 1
ATOM 893 C CA . GLY A 1 119 ? -0.854 -11.133 9.375 1 94.5 119 GLY A CA 1
ATOM 894 C C . GLY A 1 119 ? -1.961 -10.172 8.984 1 94.5 119 GLY A C 1
ATOM 895 O O . GLY A 1 119 ? -3.078 -10.266 9.492 1 94.5 119 GLY A O 1
ATOM 896 N N . THR A 1 120 ? -1.614 -9.273 8.023 1 95.88 120 THR A N 1
ATOM 897 C CA . THR A 1 120 ? -2.602 -8.289 7.59 1 95.88 120 THR A CA 1
ATOM 898 C C . THR A 1 120 ? -3.822 -8.984 6.992 1 95.88 120 THR A C 1
ATOM 900 O O . THR A 1 120 ? -4.922 -8.422 6.992 1 95.88 120 THR A O 1
ATOM 903 N N . ASN A 1 121 ? -3.67 -10.188 6.516 1 97.5 121 ASN A N 1
ATOM 904 C CA . ASN A 1 121 ? -4.738 -10.945 5.879 1 97.5 121 ASN A CA 1
ATOM 905 C C . ASN A 1 121 ? -5.715 -11.516 6.906 1 97.5 121 ASN A C 1
ATOM 907 O O . ASN A 1 121 ? -6.824 -11.93 6.559 1 97.5 121 ASN A O 1
ATOM 911 N N . GLU A 1 122 ? -5.32 -11.469 8.195 1 96.38 122 GLU A N 1
ATOM 912 C CA . GLU A 1 122 ? -6.148 -12.18 9.164 1 96.38 122 GLU A CA 1
ATOM 913 C C . GLU A 1 122 ? -6.5 -11.289 10.352 1 96.38 122 GLU A C 1
ATOM 915 O O . GLU A 1 122 ? -7.383 -11.625 11.141 1 96.38 122 GLU A O 1
ATOM 920 N N . ILE A 1 123 ? -5.859 -10.172 10.469 1 93.88 123 ILE A N 1
ATOM 921 C CA . ILE A 1 123 ? -6.168 -9.281 11.586 1 93.88 123 ILE A CA 1
ATOM 922 C C . ILE A 1 123 ? -7.625 -8.836 11.5 1 93.88 123 ILE A C 1
ATOM 924 O O . ILE A 1 123 ? -8.172 -8.672 10.406 1 93.88 123 ILE A O 1
ATOM 928 N N . TYR A 1 124 ? -8.203 -8.594 12.648 1 92.19 124 TYR A N 1
ATOM 929 C CA . TYR A 1 124 ? -9.602 -8.195 12.672 1 92.19 124 TYR A CA 1
ATOM 930 C C . TYR A 1 124 ? -9.797 -6.836 12.008 1 92.19 124 TYR A C 1
ATOM 932 O O . TYR A 1 124 ? -9.008 -5.914 12.227 1 92.19 124 TYR A O 1
ATOM 940 N N . HIS A 1 125 ? -10.758 -6.77 11.242 1 90.56 125 HIS A N 1
ATOM 941 C CA . HIS A 1 125 ? -11.25 -5.535 10.633 1 90.56 125 HIS A CA 1
ATOM 942 C C . HIS A 1 125 ? -12.773 -5.504 10.602 1 90.56 125 HIS A C 1
ATOM 944 O O . HIS A 1 125 ? -13.406 -6.504 10.258 1 90.56 125 HIS A O 1
ATOM 950 N N . PRO A 1 126 ? -13.344 -4.355 10.898 1 86.19 126 PRO A N 1
ATOM 951 C CA . PRO A 1 126 ? -14.805 -4.309 11.023 1 86.19 126 PRO A CA 1
ATOM 952 C C . PRO A 1 126 ? -15.516 -4.438 9.68 1 86.19 126 PRO A C 1
ATOM 954 O O . PRO A 1 126 ? -16.688 -4.824 9.625 1 86.19 126 PRO A O 1
ATOM 957 N N . VAL A 1 127 ? -14.805 -4.145 8.625 1 87.75 127 VAL A N 1
ATOM 958 C CA . VAL A 1 127 ? -15.492 -4.059 7.344 1 87.75 127 VAL A CA 1
ATOM 959 C C . VAL A 1 127 ? -14.859 -5.031 6.352 1 87.75 127 VAL A C 1
ATOM 961 O O . VAL A 1 127 ? -15.555 -5.836 5.73 1 87.75 127 VAL A O 1
ATOM 964 N N . HIS A 1 128 ? -13.516 -5.055 6.289 1 92.75 128 HIS A N 1
ATOM 965 C CA . HIS A 1 128 ? -12.82 -5.836 5.266 1 92.75 128 HIS A CA 1
ATOM 966 C C . HIS A 1 128 ? -12.672 -7.289 5.691 1 92.75 128 HIS A C 1
ATOM 968 O O . HIS A 1 128 ? -12.133 -7.578 6.762 1 92.75 128 HIS A O 1
ATOM 974 N N . PRO A 1 129 ? -13.125 -8.258 4.859 1 94.44 129 PRO A N 1
ATOM 975 C CA . PRO A 1 129 ? -13.023 -9.672 5.207 1 94.44 129 PRO A CA 1
ATOM 976 C C . PRO A 1 129 ? -11.586 -10.188 5.195 1 94.44 129 PRO A C 1
ATOM 978 O O . PRO A 1 129 ? -10.75 -9.664 4.453 1 94.44 129 PRO A O 1
ATOM 981 N N . VAL A 1 130 ? -11.391 -11.227 5.988 1 97.31 130 VAL A N 1
ATOM 982 C CA . VAL A 1 130 ? -10.117 -11.938 5.961 1 97.31 130 VAL A CA 1
ATOM 983 C C . VAL A 1 130 ? -9.969 -12.695 4.645 1 97.31 130 VAL A C 1
ATOM 985 O O . VAL A 1 130 ? -10.961 -12.922 3.941 1 97.31 130 VAL A O 1
ATOM 988 N N . TYR A 1 131 ? -8.758 -13.047 4.27 1 98.5 131 TYR A N 1
ATOM 989 C CA . TYR A 1 131 ? -8.539 -13.93 3.129 1 98.5 131 TYR A CA 1
ATOM 990 C C . TYR A 1 131 ? -7.465 -14.961 3.439 1 98.5 131 TYR A C 1
ATOM 992 O O . TYR A 1 131 ? -6.566 -14.711 4.242 1 98.5 131 TYR A O 1
ATOM 1000 N N . LYS A 1 132 ? -7.559 -16.125 2.791 1 98.44 132 LYS A N 1
ATOM 1001 C CA . LYS A 1 132 ? -6.598 -17.219 2.955 1 98.44 132 LYS A CA 1
ATOM 1002 C C . LYS A 1 132 ? -5.324 -16.953 2.158 1 98.44 132 LYS A C 1
ATOM 1004 O O . LYS A 1 132 ? -5.387 -16.5 1.013 1 98.44 132 LYS A O 1
ATOM 1009 N N . ALA A 1 133 ? -4.188 -17.141 2.809 1 98.69 133 ALA A N 1
ATOM 1010 C CA . ALA A 1 133 ? -2.877 -17.094 2.168 1 98.69 133 ALA A CA 1
ATOM 1011 C C . ALA A 1 133 ? -2.072 -18.359 2.453 1 98.69 133 ALA A C 1
ATOM 1013 O O . ALA A 1 133 ? -1.802 -18.672 3.613 1 98.69 133 ALA A O 1
ATOM 1014 N N . ILE A 1 134 ? -1.714 -19.062 1.398 1 98.38 134 ILE A N 1
ATOM 1015 C CA . ILE A 1 134 ? -1.041 -20.344 1.549 1 98.38 134 ILE A CA 1
ATOM 1016 C C . ILE A 1 134 ? 0.29 -20.328 0.801 1 98.38 134 ILE A C 1
ATOM 1018 O O . ILE A 1 134 ? 0.332 -20.016 -0.394 1 98.38 134 ILE A O 1
ATOM 1022 N N . GLY A 1 135 ? 1.381 -20.672 1.513 1 97.88 135 GLY A N 1
ATOM 1023 C CA . GLY A 1 135 ? 2.711 -20.656 0.926 1 97.88 135 GLY A CA 1
ATOM 1024 C C . GLY A 1 135 ? 3.215 -22.047 0.567 1 97.88 135 GLY A C 1
ATOM 1025 O O . GLY A 1 135 ? 2.52 -23.047 0.785 1 97.88 135 GLY A O 1
ATOM 1026 N N . GLY A 1 136 ? 4.414 -22.047 -0.135 1 97.81 136 GLY A N 1
ATOM 1027 C CA . GLY A 1 136 ? 5.117 -23.312 -0.37 1 97.81 136 GLY A CA 1
ATOM 1028 C C . GLY A 1 136 ? 5.02 -23.781 -1.807 1 97.81 136 GLY A C 1
ATOM 1029 O O . GLY A 1 136 ? 5.633 -24.781 -2.178 1 97.81 136 GLY A O 1
ATOM 1030 N N . TYR A 1 137 ? 4.289 -23.062 -2.662 1 98.25 137 TYR A N 1
ATOM 1031 C CA . TYR A 1 137 ? 4.141 -23.484 -4.051 1 98.25 137 TYR A CA 1
ATOM 1032 C C . TYR A 1 137 ? 5.371 -23.109 -4.871 1 98.25 137 TYR A C 1
ATOM 1034 O O . TYR A 1 137 ? 5.664 -21.938 -5.066 1 98.25 137 TYR A O 1
ATOM 1042 N N . LEU A 1 138 ? 6.078 -24.172 -5.273 1 98.19 138 LEU A N 1
ATOM 1043 C CA . LEU A 1 138 ? 7.34 -24 -5.984 1 98.19 138 LEU A CA 1
ATOM 1044 C C . LEU A 1 138 ? 8.305 -23.125 -5.18 1 98.19 138 LEU A C 1
ATOM 1046 O O . LEU A 1 138 ? 8.914 -22.203 -5.723 1 98.19 138 LEU A O 1
ATOM 1050 N N . ARG A 1 139 ? 8.336 -23.375 -3.93 1 98.38 139 ARG A N 1
ATOM 1051 C CA . ARG A 1 139 ? 9.102 -22.609 -2.949 1 98.38 139 ARG A CA 1
ATOM 1052 C C . ARG A 1 139 ? 10.578 -22.562 -3.33 1 98.38 139 ARG A C 1
ATOM 1054 O O . ARG A 1 139 ? 11.203 -21.5 -3.305 1 98.38 139 ARG A O 1
ATOM 1061 N N . GLU A 1 140 ? 11.18 -23.672 -3.719 1 98.38 140 GLU A N 1
ATOM 1062 C CA . GLU A 1 140 ? 12.594 -23.734 -4.055 1 98.38 140 GLU A CA 1
ATOM 1063 C C . GLU A 1 140 ? 12.922 -22.859 -5.262 1 98.38 140 GLU A C 1
ATOM 1065 O O . GLU A 1 140 ? 13.914 -22.125 -5.258 1 98.38 140 GLU A O 1
ATOM 1070 N N . GLU A 1 141 ? 12.125 -22.953 -6.293 1 98.5 141 GLU A N 1
ATOM 1071 C CA . GLU A 1 141 ? 12.312 -22.125 -7.48 1 98.5 141 GLU A CA 1
ATOM 1072 C C . GLU A 1 141 ? 12.211 -20.641 -7.137 1 98.5 141 GLU A C 1
ATOM 1074 O O . GLU A 1 141 ? 12.984 -19.828 -7.645 1 98.5 141 GLU A O 1
ATOM 1079 N N . ALA A 1 142 ? 11.227 -20.328 -6.25 1 98.56 142 ALA A N 1
ATOM 1080 C CA . ALA A 1 142 ? 11.047 -18.953 -5.82 1 98.56 142 ALA A CA 1
ATOM 1081 C C . ALA A 1 142 ? 12.273 -18.438 -5.074 1 98.56 142 ALA A C 1
ATOM 1083 O O . ALA A 1 142 ? 12.734 -17.312 -5.32 1 98.56 142 ALA A O 1
ATOM 1084 N N . ILE A 1 143 ? 12.797 -19.203 -4.227 1 98.12 143 ILE A N 1
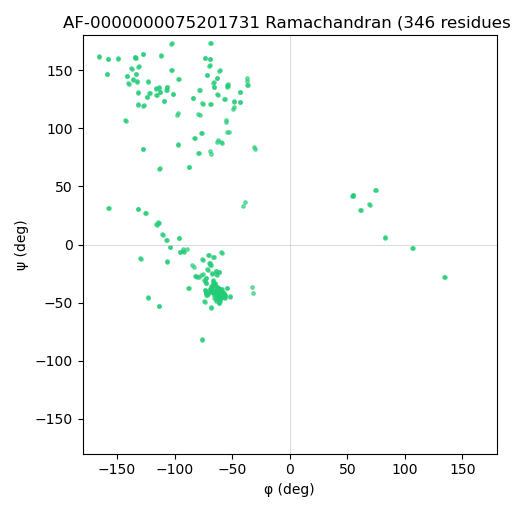ATOM 1085 C CA . ILE A 1 143 ? 13.984 -18.844 -3.459 1 98.12 143 ILE A CA 1
ATOM 1086 C C . ILE A 1 143 ? 15.18 -18.703 -4.395 1 98.12 143 ILE A C 1
ATOM 1088 O O . ILE A 1 143 ? 15.969 -17.75 -4.27 1 98.12 143 ILE A O 1
ATOM 1092 N N . MET A 1 144 ? 15.297 -19.562 -5.348 1 98.06 144 MET A N 1
ATOM 1093 C CA . MET A 1 144 ? 16.453 -19.594 -6.238 1 98.06 144 MET A CA 1
ATOM 1094 C C . MET A 1 144 ? 16.516 -18.344 -7.102 1 98.06 144 MET A C 1
ATOM 1096 O O . MET A 1 144 ? 17.594 -17.781 -7.312 1 98.06 144 MET A O 1
ATOM 1100 N N . ILE A 1 145 ? 15.391 -17.953 -7.605 1 98.06 145 ILE A N 1
ATOM 1101 C CA . ILE A 1 145 ? 15.422 -16.766 -8.469 1 98.06 145 ILE A CA 1
ATOM 1102 C C . ILE A 1 145 ? 15.797 -15.539 -7.648 1 98.06 145 ILE A C 1
ATOM 1104 O O . ILE A 1 145 ? 16.469 -14.633 -8.148 1 98.06 145 ILE A O 1
ATOM 1108 N N . LEU A 1 146 ? 15.391 -15.461 -6.348 1 96.81 146 LEU A N 1
ATOM 1109 C CA . LEU A 1 146 ? 15.812 -14.375 -5.465 1 96.81 146 LEU A CA 1
ATOM 1110 C C . LEU A 1 146 ? 17.312 -14.422 -5.23 1 96.81 146 LEU A C 1
ATOM 1112 O O . LEU A 1 146 ? 17.984 -13.383 -5.273 1 96.81 146 LEU A O 1
ATOM 1116 N N . ARG A 1 147 ? 17.859 -15.562 -5.047 1 96.06 147 ARG A N 1
ATOM 1117 C CA . ARG A 1 147 ? 19.281 -15.734 -4.801 1 96.06 147 ARG A CA 1
ATOM 1118 C C . ARG A 1 147 ? 20.109 -15.305 -6.012 1 96.06 147 ARG A C 1
ATOM 1120 O O . ARG A 1 147 ? 21.156 -14.688 -5.867 1 96.06 147 ARG A O 1
ATOM 1127 N N . ARG A 1 148 ? 19.594 -15.648 -7.16 1 95.69 148 ARG A N 1
ATOM 1128 C CA . ARG A 1 148 ? 20.281 -15.242 -8.383 1 95.69 148 ARG A CA 1
ATOM 1129 C C . ARG A 1 148 ? 20.391 -13.719 -8.469 1 95.69 148 ARG A C 1
ATOM 1131 O O . ARG A 1 148 ? 21.422 -13.195 -8.883 1 95.69 148 ARG A O 1
ATOM 1138 N N . PHE A 1 149 ? 19.438 -13.078 -8.078 1 94.81 149 PHE A N 1
ATOM 1139 C CA . PHE A 1 149 ? 19.422 -11.625 -8.078 1 94.81 149 PHE A CA 1
ATOM 1140 C C . PHE A 1 149 ? 20.484 -11.078 -7.117 1 94.81 149 PHE A C 1
ATOM 1142 O O . PHE A 1 149 ? 21.25 -10.188 -7.477 1 94.81 149 PHE A O 1
ATOM 1149 N N . TYR A 1 150 ? 20.531 -11.57 -5.914 1 89.5 150 TYR A N 1
ATOM 1150 C CA . TYR A 1 150 ? 21.391 -11.008 -4.871 1 89.5 150 TYR A CA 1
ATOM 1151 C C . TYR A 1 150 ? 22.844 -11.398 -5.098 1 89.5 150 TYR A C 1
ATOM 1153 O O . TYR A 1 150 ? 23.766 -10.672 -4.688 1 89.5 150 TYR A O 1
ATOM 1161 N N . VAL A 1 151 ? 23.094 -12.516 -5.777 1 85.94 151 VAL A N 1
ATOM 1162 C CA . VAL A 1 151 ? 24.453 -12.906 -6.133 1 85.94 151 VAL A CA 1
ATOM 1163 C C . VAL A 1 151 ? 24.984 -12.008 -7.25 1 85.94 151 VAL A C 1
ATOM 1165 O O . VAL A 1 151 ? 26.141 -11.57 -7.215 1 85.94 151 VAL A O 1
ATOM 1168 N N . THR A 1 152 ? 24.156 -11.711 -8.219 1 77.44 152 THR A N 1
ATOM 1169 C CA . THR A 1 152 ? 24.547 -10.883 -9.352 1 77.44 152 THR A CA 1
ATOM 1170 C C . THR A 1 152 ? 24.734 -9.43 -8.922 1 77.44 152 THR A C 1
ATOM 1172 O O . THR A 1 152 ? 25.641 -8.75 -9.391 1 77.44 152 THR A O 1
ATOM 1175 N N . GLU A 1 153 ? 23.828 -8.898 -8.07 1 68.62 153 GLU A N 1
ATOM 1176 C CA . GLU A 1 153 ? 23.922 -7.523 -7.586 1 68.62 153 GLU A CA 1
ATOM 1177 C C . GLU A 1 153 ? 25.188 -7.305 -6.781 1 68.62 153 GLU A C 1
ATOM 1179 O O . GLU A 1 153 ? 25.797 -6.23 -6.844 1 68.62 153 GLU A O 1
ATOM 1184 N N . ASN A 1 154 ? 25.562 -8.281 -6.016 1 56.59 154 ASN A N 1
ATOM 1185 C CA . ASN A 1 154 ? 26.828 -8.219 -5.297 1 56.59 154 ASN A CA 1
ATOM 1186 C C . ASN A 1 154 ? 28.016 -8.211 -6.25 1 56.59 154 ASN A C 1
ATOM 1188 O O . ASN A 1 154 ? 29.016 -7.543 -6 1 56.59 154 ASN A O 1
ATOM 1192 N N . THR A 1 155 ? 27.812 -8.93 -7.328 1 53.22 155 THR A N 1
ATOM 1193 C CA . THR A 1 155 ? 28.906 -8.961 -8.297 1 53.22 155 THR A CA 1
ATOM 1194 C C . THR A 1 155 ? 29.016 -7.629 -9.023 1 53.22 155 THR A C 1
ATOM 1196 O O . THR A 1 155 ? 30.109 -7.23 -9.43 1 53.22 155 THR A O 1
ATOM 1199 N N . ASN A 1 156 ? 27.844 -6.977 -9.227 1 51.06 156 ASN A N 1
ATOM 1200 C CA . ASN A 1 156 ? 27.875 -5.688 -9.914 1 51.06 156 ASN A CA 1
ATOM 1201 C C . ASN A 1 156 ? 28.203 -4.547 -8.953 1 51.06 156 ASN A C 1
ATOM 1203 O O . ASN A 1 156 ? 28.312 -3.393 -9.367 1 51.06 156 ASN A O 1
ATOM 1207 N N . ALA A 1 157 ? 27.984 -4.91 -7.754 1 50.34 157 ALA A N 1
ATOM 1208 C CA . ALA A 1 157 ? 28.438 -3.936 -6.762 1 50.34 157 ALA A CA 1
ATOM 1209 C C . ALA A 1 157 ? 29.953 -3.754 -6.82 1 50.34 157 ALA A C 1
ATOM 1211 O O . ALA A 1 157 ? 30.688 -4.711 -7.062 1 50.34 157 ALA A O 1
ATOM 1212 N N . PRO A 1 158 ? 30.328 -2.473 -6.898 1 41.38 158 PRO A N 1
ATOM 1213 C CA . PRO A 1 158 ? 31.797 -2.348 -6.871 1 41.38 158 PRO A CA 1
ATOM 1214 C C . PRO A 1 158 ? 32.438 -3.246 -5.82 1 41.38 158 PRO A C 1
ATOM 1216 O O . PRO A 1 158 ? 31.812 -3.557 -4.801 1 41.38 158 PRO A O 1
ATOM 1219 N N . VAL A 1 159 ? 33.375 -4.129 -6.305 1 42.28 159 VAL A N 1
ATOM 1220 C CA . VAL A 1 159 ? 34.188 -5.043 -5.488 1 42.28 159 VAL A CA 1
ATOM 1221 C C . VAL A 1 159 ? 34.438 -4.426 -4.117 1 42.28 159 VAL A C 1
ATOM 1223 O O . VAL A 1 159 ? 35.062 -3.365 -4.016 1 42.28 159 VAL A O 1
ATOM 1226 N N . PRO A 1 160 ? 33.469 -4.543 -3.166 1 39.69 160 PRO A N 1
ATOM 1227 C CA . PRO A 1 160 ? 34 -4.109 -1.877 1 39.69 160 PRO A CA 1
ATOM 1228 C C . PRO A 1 160 ? 35.469 -4.52 -1.69 1 39.69 160 PR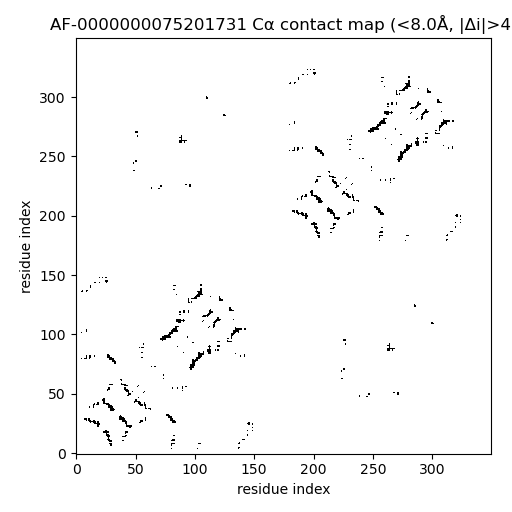O A C 1
ATOM 1230 O O . PRO A 1 160 ? 35.938 -5.48 -2.312 1 39.69 160 PRO A O 1
ATOM 1233 N N . LYS A 1 161 ? 36.312 -3.684 -1.056 1 35.22 161 LYS A N 1
ATOM 1234 C CA . LYS A 1 161 ? 37.594 -4.188 -0.627 1 35.22 161 LYS A CA 1
ATOM 1235 C C . LYS A 1 161 ? 37.5 -5.633 -0.143 1 35.22 161 LYS A C 1
ATOM 1237 O O . LYS A 1 161 ? 36.438 -6.055 0.344 1 35.22 161 LYS A O 1
ATOM 1242 N N . SER A 1 162 ? 38.406 -6.578 -0.454 1 31.42 162 SER A N 1
ATOM 1243 C CA . SER A 1 162 ? 38.656 -8.016 -0.383 1 31.42 162 SER A CA 1
ATOM 1244 C C . SER A 1 162 ? 38.188 -8.594 0.948 1 31.42 162 SER A C 1
ATOM 1246 O O . SER A 1 162 ? 38.969 -8.695 1.898 1 31.42 162 SER A O 1
ATOM 1248 N N . LYS A 1 163 ? 37.156 -8.211 1.678 1 31.3 163 LYS A N 1
ATOM 1249 C CA . LYS A 1 163 ? 37.188 -9.172 2.779 1 31.3 163 LYS A CA 1
ATOM 1250 C C . LYS A 1 163 ? 36.812 -10.57 2.293 1 31.3 163 LYS A C 1
ATOM 1252 O O . LYS A 1 163 ? 35.688 -10.812 1.88 1 31.3 163 LYS A O 1
ATOM 1257 N N . ALA A 1 164 ? 37.688 -11.414 1.648 1 32.06 164 ALA A N 1
ATOM 1258 C CA . ALA A 1 164 ? 37.844 -12.75 1.085 1 32.06 164 ALA A CA 1
ATOM 1259 C C . ALA A 1 164 ? 37.031 -13.773 1.862 1 32.06 164 ALA A C 1
ATOM 1261 O O . ALA A 1 164 ? 36.656 -14.812 1.321 1 32.06 164 ALA A O 1
ATOM 1262 N N . ASN A 1 165 ? 36.812 -13.805 3.186 1 31.52 165 ASN A N 1
ATOM 1263 C CA . ASN A 1 165 ? 36.625 -15.07 3.895 1 31.52 165 ASN A CA 1
ATOM 1264 C C . ASN A 1 165 ? 35.156 -15.445 4.008 1 31.52 165 ASN A C 1
ATOM 1266 O O . ASN A 1 165 ? 34.781 -16.266 4.848 1 31.52 165 ASN A O 1
ATOM 1270 N N . ARG A 1 166 ? 34.188 -14.664 3.578 1 30.86 166 ARG A N 1
ATOM 1271 C CA . ARG A 1 166 ? 32.906 -15.195 4.027 1 30.86 166 ARG A CA 1
ATOM 1272 C C . ARG A 1 166 ? 32.406 -16.281 3.088 1 30.86 166 ARG A C 1
ATOM 1274 O O . ARG A 1 166 ? 32.156 -16.031 1.906 1 30.86 166 AR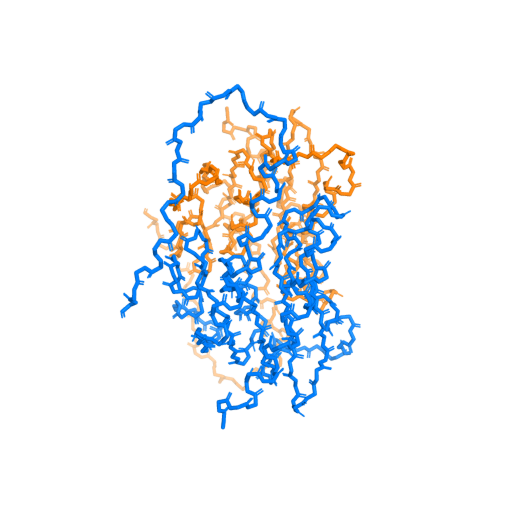G A O 1
ATOM 1281 N N . ILE A 1 167 ? 32.688 -17.547 3.287 1 29.97 167 ILE A N 1
ATOM 1282 C CA . ILE A 1 167 ? 32.219 -18.781 2.676 1 29.97 167 ILE A CA 1
ATOM 1283 C C . ILE A 1 167 ? 30.688 -18.844 2.773 1 29.97 167 ILE A C 1
ATOM 1285 O O . ILE A 1 167 ? 30.125 -18.688 3.855 1 29.97 167 ILE A O 1
ATOM 1289 N N . LEU A 1 168 ? 29.969 -18.672 1.754 1 30.66 168 LEU A N 1
ATOM 1290 C CA . LEU A 1 168 ? 28.531 -18.875 1.628 1 30.66 168 LEU A CA 1
ATOM 1291 C C . LEU A 1 168 ? 28.141 -20.281 2.061 1 30.66 168 LEU A C 1
ATOM 1293 O O . LEU A 1 168 ? 28.625 -21.266 1.486 1 30.66 168 LEU A O 1
ATOM 1297 N N . LYS A 1 169 ? 27.703 -20.391 3.309 1 32.56 169 LYS A N 1
ATOM 1298 C CA . LYS A 1 169 ? 27.141 -21.672 3.738 1 32.56 169 LYS A CA 1
ATOM 1299 C C . LYS A 1 169 ? 25.891 -22.016 2.934 1 32.56 169 LYS A C 1
ATOM 1301 O O . LYS A 1 169 ? 24.922 -21.266 2.928 1 32.56 169 LYS A O 1
ATOM 1306 N N . THR A 1 170 ? 25.906 -22.703 1.794 1 29.88 170 THR A N 1
ATOM 1307 C CA . THR A 1 170 ? 24.891 -23.25 0.89 1 29.88 170 THR A CA 1
ATOM 1308 C C . THR A 1 170 ? 24 -24.234 1.617 1 29.88 170 THR A C 1
ATOM 1310 O O . THR A 1 170 ? 23.234 -24.969 0.985 1 29.88 170 THR A O 1
ATOM 1313 N N . GLU A 1 171 ? 24.188 -24.641 2.809 1 35.06 171 GLU A N 1
ATOM 1314 C CA . GLU A 1 171 ? 23.406 -25.797 3.217 1 35.06 171 GLU A CA 1
ATOM 1315 C C . GLU A 1 171 ? 21.969 -25.422 3.518 1 35.06 171 GLU A C 1
ATOM 1317 O O . GLU A 1 171 ? 21.703 -24.516 4.32 1 35.06 171 GLU A O 1
ATOM 1322 N N . ILE A 1 172 ? 21.078 -25.547 2.652 1 33.28 172 ILE A N 1
ATOM 1323 C CA . ILE A 1 172 ? 19.641 -25.422 2.863 1 33.28 172 ILE A CA 1
ATOM 1324 C C . ILE A 1 172 ? 19.172 -26.453 3.895 1 33.28 172 ILE A C 1
ATOM 1326 O O . ILE A 1 172 ? 19.344 -27.656 3.697 1 33.28 172 ILE A O 1
ATOM 1330 N N . LEU A 1 173 ? 19.234 -26.047 5.18 1 34.56 173 LEU A N 1
ATOM 1331 C CA . LEU A 1 173 ? 18.75 -26.984 6.188 1 34.56 173 LEU A CA 1
ATOM 13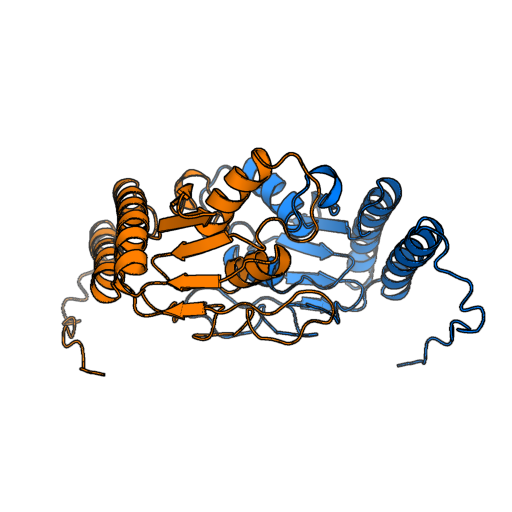32 C C . LEU A 1 173 ? 17.312 -27.391 5.91 1 34.56 173 LEU A C 1
ATOM 1334 O O . LEU A 1 173 ? 16.484 -26.547 5.559 1 34.56 173 LEU A O 1
ATOM 1338 N N . PRO A 1 174 ? 17.047 -28.672 5.82 1 35.5 174 PRO A N 1
ATOM 1339 C CA . PRO A 1 174 ? 15.727 -29.297 5.715 1 35.5 174 PRO A CA 1
ATOM 1340 C C . PRO A 1 174 ? 14.75 -28.781 6.773 1 35.5 174 PRO A C 1
ATOM 1342 O O . PRO A 1 174 ? 15.164 -28.438 7.883 1 35.5 174 PRO A O 1
ATOM 1345 N N . GLU A 1 175 ? 13.625 -28.094 6.379 1 31.67 175 GLU A N 1
ATOM 1346 C CA . GLU A 1 175 ? 12.656 -28 7.465 1 31.67 175 GLU A CA 1
ATOM 1347 C C . GLU A 1 175 ? 12.375 -29.391 8.062 1 31.67 175 GLU A C 1
ATOM 1349 O O . GLU A 1 175 ? 12.445 -30.391 7.359 1 31.67 175 GLU A O 1
ATOM 1354 N N . MET B 1 1 ? 7.082 25.031 17.734 1 54.66 1 MET B N 1
ATOM 1355 C CA . MET B 1 1 ? 7.258 23.766 17.016 1 54.66 1 MET B CA 1
ATOM 1356 C C . MET B 1 1 ? 5.906 23.125 16.703 1 54.66 1 MET B C 1
ATOM 1358 O O . MET B 1 1 ? 5.652 22.719 15.578 1 54.66 1 MET B O 1
ATOM 1362 N N . ASP B 1 2 ? 5.008 23.422 17.703 1 77.94 2 ASP B N 1
ATOM 1363 C CA . ASP B 1 2 ? 3.654 22.875 17.609 1 77.94 2 ASP B CA 1
ATOM 1364 C C . ASP B 1 2 ? 2.787 23.734 16.688 1 77.94 2 ASP B C 1
ATOM 1366 O O . ASP B 1 2 ? 2.004 23.203 15.898 1 77.94 2 ASP B O 1
ATOM 1370 N N . ALA B 1 3 ? 3.176 24.984 16.641 1 89.5 3 ALA B N 1
ATOM 1371 C CA . ALA B 1 3 ? 2.344 25.891 15.852 1 89.5 3 ALA B CA 1
ATOM 1372 C C . ALA B 1 3 ? 2.512 25.641 14.359 1 89.5 3 ALA B C 1
ATOM 1374 O O . ALA B 1 3 ? 1.54 25.688 13.602 1 89.5 3 ALA B O 1
ATOM 1375 N N . VAL B 1 4 ? 3.732 25.391 13.945 1 94.31 4 VAL B N 1
ATOM 1376 C CA . VAL B 1 4 ? 4.004 25.172 12.523 1 94.31 4 VAL B CA 1
ATOM 1377 C C . VAL B 1 4 ? 3.283 23.906 12.047 1 94.31 4 VAL B C 1
ATOM 1379 O O . VAL B 1 4 ? 2.75 23.875 10.938 1 94.31 4 VAL B O 1
ATOM 1382 N N . HIS B 1 5 ? 3.205 22.891 12.898 1 96.25 5 HIS B N 1
ATOM 1383 C CA . HIS B 1 5 ? 2.518 21.656 12.547 1 96.25 5 HIS B CA 1
ATOM 1384 C C . HIS B 1 5 ? 1.022 21.891 12.367 1 96.25 5 HIS B C 1
ATOM 1386 O O . HIS B 1 5 ? 0.4 21.297 11.477 1 96.25 5 HIS B O 1
ATOM 1392 N N . GLU B 1 6 ? 0.53 22.781 13.148 1 96.94 6 GLU B N 1
ATOM 1393 C CA . GLU B 1 6 ? -0.892 23.094 13.039 1 96.94 6 GLU B CA 1
ATOM 1394 C C . GLU B 1 6 ? -1.205 23.797 11.727 1 96.94 6 GLU B C 1
ATOM 1396 O O . GLU B 1 6 ? -2.254 23.562 11.125 1 96.94 6 GLU B O 1
ATOM 1401 N N . ILE B 1 7 ? -0.322 24.672 11.336 1 97.81 7 ILE B N 1
ATOM 1402 C CA . ILE B 1 7 ? -0.495 25.391 10.078 1 97.81 7 ILE B CA 1
ATOM 1403 C C . ILE B 1 7 ? -0.524 24.391 8.922 1 97.81 7 ILE B C 1
ATOM 1405 O O . ILE B 1 7 ? -1.403 24.453 8.062 1 97.81 7 ILE B O 1
ATOM 1409 N N . PHE B 1 8 ? 0.399 23.453 8.914 1 98.69 8 PHE B N 1
ATOM 1410 C CA . PHE B 1 8 ? 0.458 22.453 7.859 1 98.69 8 PHE B CA 1
ATOM 1411 C C . PHE B 1 8 ? -0.737 21.516 7.934 1 98.69 8 PHE B C 1
ATOM 1413 O O . PHE B 1 8 ? -1.274 21.094 6.906 1 98.69 8 PHE B O 1
ATOM 1420 N N . MET B 1 9 ? -1.172 21.219 9.164 1 98.81 9 MET B N 1
ATOM 1421 C CA . MET B 1 9 ? -2.318 20.328 9.312 1 98.81 9 MET B CA 1
ATOM 1422 C C . MET B 1 9 ? -3.586 20.984 8.766 1 98.81 9 MET B C 1
ATOM 1424 O O . MET B 1 9 ? -4.453 20.297 8.219 1 98.81 9 MET B O 1
ATOM 1428 N N . LYS B 1 10 ? -3.664 22.297 8.867 1 98.81 10 LYS B N 1
ATOM 1429 C CA . LYS B 1 10 ? -4.805 23 8.281 1 98.81 10 LYS B CA 1
ATOM 1430 C C . LYS B 1 10 ? -4.844 22.812 6.766 1 98.81 10 LYS B C 1
ATOM 1432 O O . LYS B 1 10 ? -5.922 22.719 6.176 1 98.81 10 LYS B O 1
ATOM 1437 N N . GLU B 1 11 ? -3.656 22.797 6.176 1 98.88 11 GLU B N 1
ATOM 1438 C CA . GLU B 1 11 ? -3.584 22.531 4.742 1 98.88 11 GLU B CA 1
ATOM 1439 C C . GLU B 1 11 ? -4.055 21.125 4.414 1 98.88 11 GLU B C 1
ATOM 1441 O O . GLU B 1 11 ? -4.723 20.906 3.4 1 98.88 11 GLU B O 1
ATOM 1446 N N . ALA B 1 12 ? -3.689 20.141 5.246 1 98.94 12 ALA B N 1
ATOM 1447 C CA . ALA B 1 12 ? -4.18 18.781 5.074 1 98.94 12 ALA B CA 1
ATOM 1448 C C . ALA B 1 12 ? -5.695 18.719 5.215 1 98.94 12 ALA B C 1
ATOM 1450 O O . ALA B 1 12 ? -6.371 18.016 4.457 1 98.94 12 ALA B O 1
ATOM 1451 N N . LEU B 1 13 ? -6.242 19.5 6.133 1 98.88 13 LEU B N 1
ATOM 1452 C CA . LEU B 1 13 ? -7.684 19.547 6.352 1 98.88 13 LEU B CA 1
ATOM 1453 C C . LEU B 1 13 ? -8.398 20.141 5.141 1 98.88 13 LEU B C 1
ATOM 1455 O O . LEU B 1 13 ? -9.508 19.719 4.801 1 98.88 13 LEU B O 1
ATOM 1459 N N . ALA B 1 14 ? -7.766 21.094 4.5 1 98.94 14 ALA B N 1
ATOM 1460 C CA . ALA B 1 14 ? -8.328 21.656 3.271 1 98.94 14 ALA B CA 1
ATOM 1461 C C . ALA B 1 14 ? -8.453 20.578 2.191 1 98.94 14 ALA B C 1
ATOM 1463 O O . ALA B 1 14 ? -9.445 20.531 1.461 1 98.94 14 ALA B O 1
ATOM 1464 N N . MET B 1 15 ? -7.492 19.703 2.119 1 98.88 15 MET B N 1
ATOM 1465 C CA . MET B 1 15 ? -7.551 18.594 1.162 1 98.88 15 MET B CA 1
ATOM 1466 C C . MET B 1 15 ? -8.648 17.609 1.537 1 98.88 15 MET B C 1
ATOM 1468 O O . MET B 1 15 ? -9.32 17.062 0.663 1 98.88 15 MET B O 1
ATOM 1472 N N . ALA B 1 16 ? -8.789 17.359 2.832 1 98.88 16 ALA B N 1
ATOM 1473 C CA . ALA B 1 16 ? -9.867 16.5 3.289 1 98.88 16 ALA B CA 1
ATOM 1474 C C . ALA B 1 16 ? -11.234 17.062 2.908 1 98.88 16 ALA B C 1
ATOM 1476 O O . ALA B 1 16 ? -12.133 16.328 2.514 1 98.88 16 ALA B O 1
ATOM 1477 N N . GLN B 1 17 ? -11.344 18.375 3.027 1 98.81 17 GLN B N 1
ATOM 1478 C CA . GLN B 1 17 ? -12.578 19.031 2.623 1 98.81 17 GLN B CA 1
ATOM 1479 C C . GLN B 1 17 ? -12.844 18.844 1.132 1 98.81 17 GLN B C 1
ATOM 1481 O O . GLN B 1 17 ? -13.977 18.609 0.719 1 98.81 17 GLN B O 1
ATOM 1486 N N . GLU B 1 18 ? -11.812 18.953 0.325 1 98.75 18 GLU B N 1
ATOM 1487 C CA . GLU B 1 18 ? -11.953 18.688 -1.105 1 98.75 18 GLU B CA 1
ATOM 1488 C C . GLU B 1 18 ? -12.453 17.281 -1.366 1 98.75 18 GLU B C 1
ATOM 1490 O O . GLU B 1 18 ? -13.273 17.047 -2.262 1 98.75 18 GLU B O 1
ATOM 1495 N N . ALA B 1 19 ? -11.891 16.328 -0.61 1 98.69 19 ALA B N 1
ATOM 1496 C CA . ALA B 1 19 ? -12.359 14.953 -0.73 1 98.69 19 ALA B CA 1
ATOM 1497 C C . ALA B 1 19 ? -13.844 14.844 -0.393 1 98.69 19 ALA B C 1
ATOM 1499 O O . ALA B 1 19 ? -14.602 14.211 -1.122 1 98.69 19 ALA B O 1
ATOM 1500 N N . LEU B 1 20 ? -14.234 15.469 0.689 1 98.06 20 LEU B N 1
ATOM 1501 C CA . LEU B 1 20 ? -15.633 15.461 1.105 1 98.06 20 LEU B CA 1
ATOM 1502 C C . LEU B 1 20 ? -16.531 16.031 0.014 1 98.06 20 LEU B C 1
ATOM 1504 O O . LEU B 1 20 ? -17.562 15.453 -0.318 1 98.06 20 LEU B O 1
ATOM 1508 N N . ASP B 1 21 ? -16.109 17.141 -0.565 1 97.69 21 ASP B N 1
ATOM 1509 C CA . ASP B 1 21 ? -16.859 17.812 -1.611 1 97.69 21 ASP B CA 1
ATOM 1510 C C . ASP B 1 21 ? -17 16.938 -2.852 1 97.69 21 ASP B C 1
ATOM 1512 O O . ASP B 1 21 ? -17.953 17.078 -3.621 1 97.69 21 ASP B O 1
ATOM 1516 N N . ALA B 1 22 ? -16.094 16.062 -3.031 1 97 22 ALA B N 1
ATOM 1517 C CA . ALA B 1 22 ? -16.094 15.156 -4.184 1 97 22 ALA B CA 1
ATOM 1518 C C . ALA B 1 22 ? -16.734 13.812 -3.834 1 97 22 ALA B C 1
ATOM 1520 O O . ALA B 1 22 ? -16.594 12.844 -4.586 1 97 22 ALA B O 1
ATOM 1521 N N . SER B 1 23 ? -17.266 13.688 -2.658 1 95.44 23 SER B N 1
ATOM 1522 C CA . SER B 1 23 ? -17.969 12.492 -2.191 1 95.44 23 SER B CA 1
ATOM 1523 C C . SER B 1 23 ? -16.984 11.336 -1.982 1 95.44 23 SER B C 1
ATOM 1525 O O . SER B 1 23 ? -17.297 10.188 -2.311 1 95.44 23 SER B O 1
ATOM 1527 N N . GLU B 1 24 ? -15.797 11.672 -1.562 1 96.94 24 GLU B N 1
ATOM 1528 C CA . GLU B 1 24 ? -14.781 10.719 -1.116 1 96.94 24 GLU B CA 1
ATOM 1529 C C . GLU B 1 24 ? -14.688 10.688 0.407 1 96.94 24 GLU B C 1
ATOM 1531 O O . GLU B 1 24 ? -15.031 11.664 1.077 1 96.94 24 GLU B O 1
ATOM 1536 N N . VAL B 1 25 ? -14.273 9.414 1.012 1 96.44 25 VAL B N 1
ATOM 1537 C CA . VAL B 1 25 ? -13.898 9.461 2.42 1 96.44 25 VAL B CA 1
ATOM 1538 C C . VAL B 1 25 ? -12.93 10.617 2.662 1 96.44 25 VAL B C 1
ATOM 1540 O O . VAL B 1 25 ? -11.891 10.711 2 1 96.44 25 VAL B O 1
ATOM 1543 N N . PRO B 1 26 ? -13.25 11.531 3.553 1 98.62 26 PRO B N 1
ATOM 1544 C CA . PRO B 1 26 ? -12.531 12.805 3.631 1 98.62 26 PRO B CA 1
ATOM 1545 C C . PRO B 1 26 ? -11.195 12.688 4.359 1 98.62 26 PRO B C 1
ATOM 1547 O O . PRO B 1 26 ? -11.07 13.117 5.512 1 98.62 26 PRO B O 1
ATOM 1550 N N . VAL B 1 27 ? -10.242 12.211 3.719 1 98.88 27 VAL B N 1
ATOM 1551 C CA . VAL B 1 27 ? -8.852 12.18 4.172 1 98.88 27 VAL B CA 1
ATOM 1552 C C . VAL B 1 27 ? -7.992 13.031 3.24 1 98.88 27 VAL B C 1
ATOM 1554 O O . VAL B 1 27 ? -8.094 12.93 2.016 1 98.88 27 VAL B O 1
ATOM 1557 N N . GLY B 1 28 ? -7.254 13.906 3.812 1 98.94 28 GLY B N 1
ATOM 1558 C CA . GLY B 1 28 ? -6.332 14.766 3.086 1 98.94 28 GLY B CA 1
ATOM 1559 C C . GLY B 1 28 ? -4.945 14.805 3.701 1 98.94 28 GLY B C 1
ATOM 1560 O O . GLY B 1 28 ? -4.785 14.57 4.902 1 98.94 28 GLY B O 1
ATOM 1561 N N . CYS B 1 29 ? -3.955 15.086 2.795 1 98.94 29 CYS B N 1
ATOM 1562 C CA . CYS B 1 29 ? -2.594 15.148 3.311 1 98.94 29 CYS B CA 1
ATOM 1563 C C . CYS B 1 29 ? -1.755 16.141 2.518 1 98.94 29 CYS B C 1
ATOM 1565 O O . CYS B 1 29 ? -2.148 16.562 1.429 1 98.94 29 CYS B O 1
ATOM 1567 N N . ILE B 1 30 ? -0.667 16.578 3.143 1 98.94 30 ILE B N 1
ATOM 1568 C CA . ILE B 1 30 ? 0.389 17.312 2.465 1 98.94 30 ILE B CA 1
ATOM 1569 C C . ILE B 1 30 ? 1.752 16.75 2.852 1 98.94 30 ILE B C 1
ATOM 1571 O O . ILE B 1 30 ? 1.916 16.203 3.945 1 98.94 30 ILE B O 1
ATOM 1575 N N . PHE B 1 31 ? 2.619 16.797 1.951 1 98.94 31 PHE B N 1
ATOM 1576 C CA . PHE B 1 31 ? 4.027 16.5 2.182 1 98.94 31 PHE B CA 1
ATOM 1577 C C . PHE B 1 31 ? 4.863 17.766 2.17 1 98.94 31 PHE B C 1
ATOM 1579 O O . PHE B 1 31 ? 4.703 18.609 1.288 1 98.94 31 PHE B O 1
ATOM 1586 N N . VAL B 1 32 ? 5.766 17.906 3.215 1 98.88 32 VAL B N 1
ATOM 1587 C CA . VAL B 1 32 ? 6.551 19.125 3.402 1 98.88 32 VAL B CA 1
ATOM 1588 C C . VAL B 1 32 ? 8.039 18.781 3.385 1 98.88 32 VAL B C 1
ATOM 1590 O O . VAL B 1 32 ? 8.469 17.828 4.035 1 98.88 32 VAL B O 1
ATOM 1593 N N . ARG B 1 33 ? 8.75 19.484 2.639 1 97.94 33 ARG B N 1
ATOM 1594 C CA . ARG B 1 33 ? 10.203 19.391 2.559 1 97.94 33 ARG B CA 1
ATOM 1595 C C . ARG B 1 33 ? 10.852 20.766 2.639 1 97.94 33 ARG B C 1
ATOM 1597 O O . ARG B 1 33 ? 10.539 21.641 1.839 1 97.94 33 ARG B O 1
ATOM 1604 N N . GLY B 1 34 ? 11.695 20.984 3.625 1 96.12 34 GLY B N 1
ATOM 1605 C CA . GLY B 1 34 ? 12.32 22.297 3.783 1 96.12 34 GLY B CA 1
ATOM 1606 C C . GLY B 1 34 ? 11.328 23.406 4.039 1 96.12 34 GLY B C 1
ATOM 1607 O O . GLY B 1 34 ? 11.461 24.5 3.496 1 96.12 34 GLY B O 1
ATOM 1608 N N . GLY B 1 35 ? 10.32 23.062 4.613 1 96.88 35 GLY B N 1
ATOM 1609 C CA . GLY B 1 35 ? 9.32 24.047 4.977 1 96.88 35 GLY B CA 1
ATOM 1610 C C . GLY B 1 35 ? 8.367 24.391 3.844 1 96.88 35 GLY B C 1
ATOM 1611 O O . GLY B 1 35 ? 7.492 25.25 3.992 1 96.88 35 GLY B O 1
ATOM 1612 N N . VAL B 1 36 ? 8.516 23.656 2.75 1 97.94 36 VAL B N 1
ATOM 1613 C CA . VAL B 1 36 ? 7.688 23.922 1.578 1 97.94 36 VAL B CA 1
ATOM 1614 C C . VAL B 1 36 ? 6.793 22.719 1.291 1 97.94 36 VAL B C 1
ATOM 1616 O O . VAL B 1 36 ? 7.242 21.562 1.366 1 97.94 36 VAL B O 1
ATOM 1619 N N . ILE B 1 37 ? 5.535 23.016 1.026 1 98.75 37 ILE B N 1
ATOM 1620 C CA . ILE B 1 37 ? 4.633 21.953 0.605 1 98.75 37 ILE B CA 1
ATOM 1621 C C . ILE B 1 37 ? 5.016 21.469 -0.793 1 98.75 37 ILE B C 1
ATOM 1623 O O . ILE B 1 37 ? 4.973 22.234 -1.754 1 98.75 37 ILE B O 1
ATOM 1627 N N . ILE B 1 38 ? 5.336 20.188 -0.934 1 98.38 38 ILE B N 1
ATOM 1628 C CA . ILE B 1 38 ? 5.801 19.703 -2.23 1 98.38 38 ILE B CA 1
ATOM 1629 C C . ILE B 1 38 ? 4.707 18.875 -2.896 1 98.38 38 ILE B C 1
ATOM 1631 O O . ILE B 1 38 ? 4.781 18.578 -4.094 1 98.38 38 ILE B O 1
ATOM 1635 N N . ALA B 1 39 ? 3.711 18.484 -2.119 1 98.75 39 ALA B N 1
ATOM 1636 C CA . ALA B 1 39 ? 2.578 17.75 -2.672 1 98.75 39 ALA B CA 1
ATOM 1637 C C . ALA B 1 39 ? 1.357 17.859 -1.76 1 98.75 39 ALA B C 1
ATOM 1639 O O . ALA B 1 39 ? 1.495 18 -0.542 1 98.75 39 ALA B O 1
ATOM 1640 N N . LYS B 1 40 ? 0.255 17.875 -2.285 1 98.88 40 LYS B N 1
ATOM 1641 C CA . LYS B 1 40 ? -1.05 17.812 -1.634 1 98.88 40 LYS B CA 1
ATOM 1642 C C . LYS B 1 40 ? -1.957 16.781 -2.314 1 98.88 40 LYS B C 1
ATOM 1644 O O . LYS B 1 40 ? -1.946 16.656 -3.541 1 98.88 40 LYS B O 1
ATOM 1649 N N . ALA B 1 41 ? -2.699 16.062 -1.481 1 98.88 41 ALA B N 1
ATOM 1650 C CA . ALA B 1 41 ? -3.598 15.086 -2.1 1 98.88 41 ALA B CA 1
ATOM 1651 C C . ALA B 1 41 ? -4.75 14.727 -1.161 1 98.88 41 ALA B C 1
ATOM 1653 O O . ALA B 1 41 ? -4.688 15 0.04 1 98.88 41 ALA B O 1
ATOM 1654 N N . ARG B 1 42 ? -5.73 14.25 -1.738 1 98.88 42 ARG B N 1
ATOM 1655 C CA . ARG B 1 42 ? -6.898 13.703 -1.056 1 98.88 42 ARG B CA 1
ATOM 1656 C C . ARG B 1 42 ? -7.207 12.297 -1.549 1 98.88 42 ARG B C 1
ATOM 1658 O O . ARG B 1 42 ? -6.664 11.852 -2.564 1 98.88 42 ARG B O 1
ATOM 1665 N N . ASN B 1 43 ? -8.055 11.547 -0.748 1 98.44 43 ASN B N 1
ATOM 1666 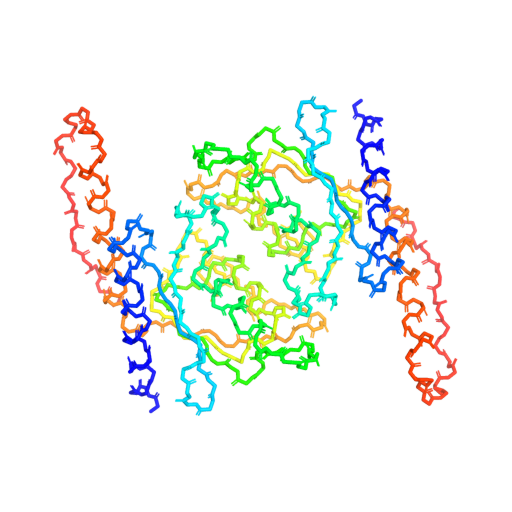C CA . ASN B 1 43 ? -8.547 10.273 -1.248 1 98.44 43 ASN B CA 1
ATOM 1667 C C . ASN B 1 43 ? -9.211 10.422 -2.611 1 98.44 43 ASN B C 1
ATOM 1669 O O . ASN B 1 43 ? -9.945 11.383 -2.846 1 98.44 43 ASN B O 1
ATOM 1673 N N . ARG B 1 44 ? -8.938 9.492 -3.504 1 96.69 44 ARG B N 1
ATOM 1674 C CA . ARG B 1 44 ? -9.578 9.445 -4.816 1 96.69 44 ARG B CA 1
ATOM 1675 C C . ARG B 1 44 ? -10.086 8.039 -5.129 1 96.69 44 ARG B C 1
ATOM 1677 O O . ARG B 1 44 ? -10.023 7.598 -6.277 1 96.69 44 ARG B O 1
ATOM 1684 N N . THR B 1 45 ? -10.469 7.285 -4.121 1 94.62 45 THR B N 1
ATOM 1685 C CA . THR B 1 45 ? -10.836 5.879 -4.242 1 94.62 45 THR B CA 1
ATOM 1686 C C . THR B 1 45 ? -12.062 5.711 -5.137 1 94.62 45 THR B C 1
ATOM 1688 O O . THR B 1 45 ? -12.086 4.84 -6.008 1 94.62 45 THR B O 1
ATOM 1691 N N . ASN B 1 46 ? -13.086 6.605 -4.945 1 92.06 46 ASN B N 1
ATOM 1692 C CA . ASN B 1 46 ? -14.305 6.523 -5.746 1 92.06 46 ASN B CA 1
ATOM 1693 C C . ASN B 1 46 ? -14.062 7.012 -7.172 1 92.06 46 ASN B C 1
ATOM 1695 O O . ASN B 1 46 ? -14.469 6.352 -8.133 1 92.06 46 ASN B O 1
ATOM 1699 N N . GLU B 1 47 ? -13.461 8.148 -7.285 1 92.62 47 GLU B N 1
ATOM 1700 C CA . GLU B 1 47 ? -13.203 8.758 -8.586 1 92.62 47 GLU B CA 1
ATOM 1701 C C . GLU B 1 47 ? -12.438 7.797 -9.5 1 92.62 47 GLU B C 1
ATOM 1703 O O . GLU B 1 47 ? -12.75 7.688 -10.688 1 92.62 47 GLU B O 1
ATOM 1708 N N . LEU B 1 48 ? -11.5 7.031 -8.906 1 90.88 48 LEU B N 1
ATOM 1709 C CA . LEU B 1 48 ? -10.625 6.188 -9.711 1 90.88 48 LEU B CA 1
ATOM 1710 C C . LEU B 1 48 ? -11.055 4.727 -9.633 1 90.88 48 LEU B C 1
ATOM 1712 O O . LEU B 1 48 ? -10.383 3.846 -10.172 1 90.88 48 LEU B O 1
ATOM 1716 N N . ARG B 1 49 ? -12.086 4.426 -8.852 1 91 49 ARG B N 1
ATOM 1717 C CA . ARG B 1 49 ? -12.594 3.072 -8.672 1 91 49 ARG B CA 1
ATOM 1718 C C . ARG B 1 49 ? -11.484 2.129 -8.219 1 91 49 ARG B C 1
ATOM 1720 O O . ARG B 1 49 ? -11.32 1.04 -8.773 1 91 49 ARG B O 1
ATOM 1727 N N . ASN B 1 50 ? -10.742 2.619 -7.344 1 92.75 50 ASN B N 1
ATOM 1728 C CA . ASN B 1 50 ? -9.586 1.922 -6.785 1 92.75 50 ASN B CA 1
ATOM 1729 C C . ASN B 1 50 ? -9.422 2.209 -5.297 1 92.75 50 ASN B C 1
ATOM 1731 O O . ASN B 1 50 ? -8.906 3.26 -4.914 1 92.75 50 ASN B O 1
ATOM 1735 N N . ALA B 1 51 ? -9.734 1.232 -4.496 1 93.38 51 ALA B N 1
ATOM 1736 C CA . ALA B 1 51 ? -9.797 1.385 -3.045 1 93.38 51 ALA B CA 1
ATOM 1737 C C . ALA B 1 51 ? -8.406 1.657 -2.465 1 93.38 51 ALA B C 1
ATOM 1739 O O . ALA B 1 51 ? -8.281 2.059 -1.306 1 93.38 51 ALA B O 1
ATOM 1740 N N . THR B 1 52 ? -7.316 1.511 -3.264 1 94.5 52 THR B N 1
ATOM 1741 C CA . THR B 1 52 ? -5.965 1.685 -2.744 1 94.5 52 THR B CA 1
ATOM 1742 C C . THR B 1 52 ? -5.5 3.127 -2.916 1 94.5 52 THR B C 1
ATOM 1744 O O . THR B 1 52 ? -4.449 3.512 -2.404 1 94.5 52 THR B O 1
ATOM 1747 N N . ARG B 1 53 ? -6.277 3.938 -3.582 1 96.25 53 ARG B N 1
ATOM 1748 C CA . ARG B 1 53 ? -5.816 5.277 -3.924 1 96.25 53 ARG B CA 1
ATOM 1749 C C . ARG B 1 53 ? -6.121 6.266 -2.803 1 96.25 53 ARG B C 1
ATOM 1751 O O . ARG B 1 53 ? -6.906 7.199 -2.988 1 96.25 53 ARG B O 1
ATOM 1758 N N . HIS B 1 54 ? -5.449 6.035 -1.709 1 98.5 54 HIS B N 1
ATOM 1759 C CA . HIS B 1 54 ? -5.504 6.914 -0.546 1 98.5 54 HIS B CA 1
ATOM 1760 C C . HIS B 1 54 ? -4.723 8.203 -0.79 1 98.5 54 HIS B C 1
ATOM 1762 O O . HIS B 1 54 ? -3.879 8.258 -1.687 1 98.5 54 HIS B O 1
ATOM 1768 N N . ALA B 1 55 ? -5.008 9.219 -0.008 1 98.88 55 ALA B N 1
ATOM 1769 C CA . ALA B 1 55 ? -4.375 10.531 -0.12 1 98.88 55 ALA B CA 1
ATOM 1770 C C . ALA B 1 55 ? -2.854 10.398 -0.131 1 98.88 55 ALA B C 1
ATOM 1772 O O . ALA B 1 55 ? -2.178 11.023 -0.954 1 98.88 55 ALA B O 1
ATOM 1773 N N . GLU B 1 56 ? -2.301 9.562 0.771 1 98.88 56 GLU B N 1
ATOM 1774 C CA . GLU B 1 56 ? -0.854 9.398 0.887 1 98.88 56 GLU B CA 1
ATOM 1775 C C . GLU B 1 56 ? -0.254 8.867 -0.41 1 98.88 56 GLU B C 1
ATOM 1777 O O . GLU B 1 56 ? 0.748 9.391 -0.899 1 98.88 56 GLU B O 1
ATOM 1782 N N . LEU B 1 57 ? -0.859 7.797 -0.953 1 98.12 57 LEU B N 1
ATOM 1783 C CA . LEU B 1 57 ? -0.328 7.172 -2.158 1 98.12 57 LEU B CA 1
ATOM 1784 C C . LEU B 1 57 ? -0.463 8.102 -3.359 1 98.12 57 LEU B C 1
ATOM 1786 O O . LEU B 1 57 ? 0.415 8.141 -4.223 1 98.12 57 LEU B O 1
ATOM 1790 N N . GLU B 1 58 ? -1.58 8.891 -3.432 1 97.88 58 GLU B N 1
ATOM 1791 C CA . GLU B 1 58 ? -1.742 9.898 -4.48 1 97.88 58 GLU B CA 1
ATOM 1792 C C . GLU B 1 58 ? -0.631 10.938 -4.426 1 97.88 58 GLU B C 1
ATOM 1794 O O . GLU B 1 58 ? -0.051 11.289 -5.453 1 97.88 58 GLU B O 1
ATOM 1799 N N . ALA B 1 59 ? -0.315 11.414 -3.285 1 98.69 59 ALA B N 1
ATOM 1800 C CA . ALA B 1 59 ? 0.724 12.43 -3.125 1 98.69 59 ALA B CA 1
ATOM 1801 C C . ALA B 1 59 ? 2.104 11.852 -3.428 1 98.69 59 ALA B C 1
ATOM 1803 O O . ALA B 1 59 ? 2.939 12.523 -4.043 1 98.69 59 ALA B O 1
ATOM 1804 N N . ILE B 1 60 ? 2.322 10.633 -2.984 1 97.81 60 ILE B N 1
ATOM 1805 C CA . ILE B 1 60 ? 3.596 9.969 -3.234 1 97.81 60 ILE B CA 1
ATOM 1806 C C . ILE B 1 60 ? 3.836 9.859 -4.738 1 97.81 60 ILE B C 1
ATOM 1808 O O . ILE B 1 60 ? 4.934 10.148 -5.223 1 97.81 60 ILE B O 1
ATOM 1812 N N . ASP B 1 61 ? 2.822 9.461 -5.461 1 95 61 ASP B N 1
ATOM 1813 C CA . ASP B 1 61 ? 2.957 9.367 -6.914 1 95 61 ASP B CA 1
ATOM 1814 C C . ASP B 1 61 ? 3.367 10.711 -7.516 1 95 61 ASP B C 1
ATOM 1816 O O . ASP B 1 61 ? 4.203 10.758 -8.414 1 95 61 ASP B O 1
ATOM 1820 N N . GLN B 1 62 ? 2.793 11.773 -7.035 1 96.06 62 GLN B N 1
ATOM 1821 C CA . GLN B 1 62 ? 3.125 13.109 -7.504 1 96.06 62 GLN B CA 1
ATOM 1822 C C . GLN B 1 62 ? 4.59 13.445 -7.227 1 96.06 62 GLN B C 1
ATOM 1824 O O . GLN B 1 62 ? 5.293 13.945 -8.102 1 96.06 62 GLN B O 1
ATOM 1829 N N . ILE B 1 63 ? 5.016 13.141 -6.043 1 97 63 ILE B N 1
ATOM 1830 C CA . ILE B 1 63 ? 6.371 13.469 -5.613 1 97 63 ILE B CA 1
ATOM 1831 C C . ILE B 1 63 ? 7.379 12.703 -6.465 1 97 63 ILE B C 1
ATOM 1833 O O . ILE B 1 63 ? 8.344 13.281 -6.973 1 97 63 ILE B O 1
ATOM 1837 N N . LEU B 1 64 ? 7.141 11.438 -6.648 1 94.38 64 LEU B N 1
ATOM 1838 C CA . LEU B 1 64 ? 8.109 10.586 -7.324 1 94.38 64 LEU B CA 1
ATOM 1839 C C . LEU B 1 64 ? 8.141 10.875 -8.82 1 94.38 64 LEU B C 1
ATOM 1841 O O . LEU B 1 64 ? 9.172 10.703 -9.469 1 94.38 64 LEU B O 1
ATOM 1845 N N . ALA B 1 65 ? 7.023 11.32 -9.375 1 90.44 65 ALA B N 1
ATOM 1846 C CA . ALA B 1 65 ? 6.98 11.711 -10.781 1 90.44 65 ALA B CA 1
ATOM 1847 C C . ALA B 1 65 ? 7.887 12.914 -11.039 1 90.44 65 ALA B C 1
ATOM 1849 O O . ALA B 1 65 ? 8.398 13.086 -12.148 1 90.44 65 ALA B O 1
ATOM 1850 N N . GLU B 1 66 ? 8.164 13.672 -9.992 1 90 66 GLU B N 1
ATOM 1851 C CA . GLU B 1 66 ? 8.953 14.898 -10.133 1 90 66 GLU B CA 1
ATOM 1852 C C . GLU B 1 66 ? 10.359 14.719 -9.57 1 90 66 GLU B C 1
ATOM 1854 O O . GLU B 1 66 ? 11.141 15.672 -9.523 1 90 66 GLU B O 1
ATOM 1859 N N . THR B 1 67 ? 10.648 13.523 -9.141 1 84.88 67 THR B N 1
ATOM 1860 C CA . THR B 1 67 ? 11.945 13.25 -8.547 1 84.88 67 THR B CA 1
ATOM 1861 C C . THR B 1 67 ? 12.898 12.633 -9.57 1 84.88 67 THR B C 1
ATOM 1863 O O . THR B 1 67 ? 12.688 11.5 -10.016 1 84.88 67 THR B O 1
ATOM 1866 N N . PRO B 1 68 ? 13.906 13.32 -9.969 1 77.56 68 PRO B N 1
ATOM 1867 C CA . PRO B 1 68 ? 14.758 12.859 -11.07 1 77.56 68 PRO B CA 1
ATOM 1868 C C . PRO B 1 68 ? 15.758 11.797 -10.633 1 77.56 68 PRO B C 1
ATOM 1870 O O . PRO B 1 68 ? 16.156 10.945 -11.438 1 77.56 68 PRO B O 1
ATOM 1873 N N . GLU B 1 69 ? 16.109 11.875 -9.359 1 79.81 69 GLU B N 1
ATOM 1874 C CA . GLU B 1 69 ? 17.203 11.016 -8.914 1 79.81 69 GLU B CA 1
ATOM 1875 C C . GLU B 1 69 ? 16.672 9.734 -8.273 1 79.81 69 GLU B C 1
ATOM 1877 O O . GLU B 1 69 ? 15.648 9.75 -7.586 1 79.81 69 GLU B O 1
ATOM 1882 N N . LEU B 1 70 ? 17.469 8.766 -8.625 1 79.94 70 LEU B N 1
ATOM 1883 C CA . LEU B 1 70 ? 17.219 7.5 -7.945 1 79.94 70 LEU B CA 1
ATOM 1884 C C . LEU B 1 70 ? 17.734 7.535 -6.516 1 79.94 70 LEU B C 1
ATOM 1886 O O . LEU B 1 70 ? 18.859 7.992 -6.27 1 79.94 70 LEU B O 1
ATOM 1890 N N . SER B 1 71 ? 16.812 7.32 -5.652 1 87.44 71 SER B N 1
ATOM 1891 C CA . SER B 1 71 ? 17.172 7.203 -4.242 1 87.44 71 SER B CA 1
ATOM 1892 C C . SER B 1 71 ? 16.438 6.039 -3.582 1 87.44 71 SER B C 1
ATOM 1894 O O . SER B 1 71 ? 15.273 5.762 -3.914 1 87.44 71 SER B O 1
ATOM 1896 N N . GLN B 1 72 ? 17.172 5.414 -2.719 1 88.88 72 GLN B N 1
ATOM 1897 C CA . GLN B 1 72 ? 16.547 4.348 -1.941 1 88.88 72 GLN B CA 1
ATOM 1898 C C . GLN B 1 72 ? 15.422 4.895 -1.066 1 88.88 72 GLN B C 1
ATOM 1900 O O . GLN B 1 72 ? 14.406 4.234 -0.876 1 88.88 72 GLN B O 1
ATOM 1905 N N . TYR B 1 73 ? 15.727 6.066 -0.57 1 95.06 73 TYR B N 1
ATOM 1906 C CA . TYR B 1 73 ? 14.75 6.684 0.322 1 95.06 73 TYR B CA 1
ATOM 1907 C C . TYR B 1 73 ? 14.422 8.102 -0.128 1 95.06 73 TYR B C 1
ATOM 1909 O O . TYR B 1 73 ? 14.875 9.078 0.487 1 95.06 73 TYR B O 1
ATOM 1917 N N . PRO B 1 74 ? 13.555 8.227 -1.07 1 95.75 74 PRO B N 1
ATOM 1918 C CA . PRO B 1 74 ? 13.258 9.539 -1.653 1 95.75 74 PRO B CA 1
ATOM 1919 C C . PRO B 1 74 ? 12.5 10.453 -0.692 1 95.75 74 PRO B C 1
ATOM 1921 O O . PRO B 1 74 ? 12.43 11.664 -0.919 1 95.75 74 PRO B O 1
ATOM 1924 N N . LEU B 1 75 ? 12.047 9.898 0.464 1 97.31 75 LEU B N 1
ATOM 1925 C CA . LEU B 1 75 ? 11.258 10.719 1.37 1 97.31 75 LEU B CA 1
ATOM 1926 C C . LEU B 1 75 ? 12 10.953 2.682 1 97.31 75 LEU B C 1
ATOM 1928 O O . LEU B 1 75 ? 11.406 11.383 3.672 1 97.31 75 LEU B O 1
ATOM 1932 N N . SER B 1 76 ? 13.266 10.766 2.688 1 97 76 SER B N 1
ATOM 1933 C CA . SER B 1 76 ? 14.047 10.773 3.918 1 97 76 SER B CA 1
ATOM 1934 C C . SER B 1 76 ? 14.109 12.172 4.52 1 97 76 SER B C 1
ATOM 1936 O O . SER B 1 76 ? 14.43 12.336 5.699 1 97 76 SER B O 1
ATOM 1938 N N . SER B 1 77 ? 13.82 13.266 3.787 1 97.62 77 SER B N 1
ATOM 1939 C CA . SER B 1 77 ? 13.82 14.633 4.301 1 97.62 77 SER B CA 1
ATOM 1940 C C . SER B 1 77 ? 12.422 15.242 4.25 1 97.62 77 SER B C 1
ATOM 1942 O O . SER B 1 77 ? 12.273 16.469 4.289 1 97.62 77 SER B O 1
ATOM 1944 N N . THR B 1 78 ? 11.445 14.344 4.105 1 98.38 78 THR B N 1
ATOM 1945 C CA . THR B 1 78 ? 10.086 14.797 3.861 1 98.38 78 THR B CA 1
ATOM 1946 C C . THR B 1 78 ? 9.18 14.461 5.043 1 98.38 78 THR B C 1
ATOM 1948 O O . THR B 1 78 ? 9.273 13.367 5.605 1 98.38 78 THR B O 1
ATOM 1951 N N . THR B 1 79 ? 8.352 15.414 5.457 1 98.88 79 THR B N 1
ATOM 1952 C CA . THR B 1 79 ? 7.379 15.227 6.527 1 98.88 79 THR B CA 1
ATOM 1953 C C . THR B 1 79 ? 5.961 15.141 5.965 1 98.88 79 THR B C 1
ATOM 1955 O O . THR B 1 79 ? 5.594 15.922 5.082 1 98.88 79 THR B O 1
ATOM 1958 N N . LEU B 1 80 ? 5.223 14.172 6.492 1 98.94 80 LEU B N 1
ATOM 1959 C CA . LEU B 1 80 ? 3.828 14.016 6.098 1 98.94 80 LEU B CA 1
ATOM 1960 C C . LEU B 1 80 ? 2.895 14.586 7.156 1 98.94 80 LEU B C 1
ATOM 1962 O O . LEU B 1 80 ? 3.072 14.328 8.352 1 98.94 80 LEU B O 1
ATOM 1966 N N . TYR B 1 81 ? 1.979 15.414 6.738 1 98.94 81 TYR B N 1
ATOM 1967 C CA . TYR B 1 81 ? 0.799 15.773 7.516 1 98.94 81 TYR B CA 1
ATOM 1968 C C . TYR B 1 81 ? -0.46 15.172 6.906 1 98.94 81 TYR B C 1
ATOM 1970 O O . TYR B 1 81 ? -0.747 15.375 5.727 1 98.94 81 TYR B O 1
ATOM 1978 N N . VAL B 1 82 ? -1.189 14.383 7.715 1 99 82 VAL B N 1
ATOM 1979 C CA . VAL B 1 82 ? -2.371 13.695 7.203 1 99 82 VAL B CA 1
ATOM 1980 C C . VAL B 1 82 ? -3.473 13.711 8.266 1 99 82 VAL B C 1
ATOM 1982 O O . VAL B 1 82 ? -3.193 13.609 9.461 1 99 82 VAL B O 1
ATOM 1985 N N . THR B 1 83 ? -4.711 13.812 7.828 1 98.94 83 THR B N 1
ATOM 1986 C CA . THR B 1 83 ? -5.812 14.078 8.75 1 98.94 83 THR B CA 1
ATOM 1987 C C . THR B 1 83 ? -6.141 12.836 9.57 1 98.94 83 THR B C 1
ATOM 1989 O O . THR B 1 83 ? -6.641 12.938 10.695 1 98.94 83 THR B O 1
ATOM 1992 N N . VAL B 1 84 ? -5.922 11.68 8.992 1 98.88 84 VAL B N 1
ATOM 1993 C CA . VAL B 1 84 ? -6.18 10.414 9.664 1 98.88 84 VAL B CA 1
ATOM 1994 C C . VAL B 1 84 ? -4.906 9.57 9.688 1 98.88 84 VAL B C 1
ATOM 1996 O O . VAL B 1 84 ? -4.16 9.539 8.703 1 98.88 84 VAL B O 1
ATOM 1999 N N . GLU B 1 85 ? -4.664 8.891 10.789 1 98.94 85 GLU B N 1
ATOM 2000 C CA . GLU B 1 85 ? -3.529 7.98 10.875 1 98.94 85 GLU B CA 1
ATOM 2001 C C . GLU B 1 85 ? -3.4 7.133 9.609 1 98.94 85 GLU B C 1
ATOM 2003 O O . GLU B 1 85 ? -4.379 6.539 9.156 1 98.94 85 GLU B O 1
ATOM 2008 N N . PRO B 1 86 ? -2.141 7.07 9.047 1 98.88 86 PRO B N 1
ATOM 2009 C CA . PRO B 1 86 ? -1.966 6.184 7.895 1 98.88 86 PRO B CA 1
ATOM 2010 C C . PRO B 1 86 ? -2.424 4.754 8.172 1 98.88 86 PRO B C 1
ATOM 2012 O O . PRO B 1 86 ? -2.17 4.223 9.258 1 98.88 86 PRO B O 1
ATOM 2015 N N . CYS B 1 87 ? -3.15 4.172 7.195 1 98.38 87 CYS B N 1
ATOM 2016 C CA . CYS B 1 87 ? -3.527 2.77 7.32 1 98.38 87 CYS B CA 1
ATOM 2017 C C . CYS B 1 87 ? -2.309 1.864 7.199 1 98.38 87 CYS B C 1
ATOM 2019 O O . CYS B 1 87 ? -1.211 2.332 6.891 1 98.38 87 CYS B O 1
ATOM 2021 N N . ILE B 1 88 ? -2.475 0.634 7.422 1 97.94 88 ILE B N 1
ATOM 2022 C CA . ILE B 1 88 ? -1.397 -0.347 7.352 1 97.94 88 ILE B CA 1
ATOM 2023 C C . ILE B 1 88 ? -0.735 -0.289 5.977 1 97.94 88 ILE B C 1
ATOM 2025 O O . ILE B 1 88 ? 0.494 -0.303 5.871 1 97.94 88 ILE B O 1
ATOM 2029 N N . MET B 1 89 ? -1.468 -0.19 4.891 1 98.25 89 MET B N 1
ATOM 2030 C CA . MET B 1 89 ? -0.945 -0.109 3.529 1 98.25 89 MET B CA 1
ATOM 2031 C C . MET B 1 89 ? -0.07 1.128 3.355 1 98.25 89 MET B C 1
ATOM 2033 O O . MET B 1 89 ? 1.09 1.021 2.951 1 98.25 89 MET B O 1
ATOM 2037 N N . CYS B 1 90 ? -0.621 2.232 3.764 1 98.81 90 CYS B N 1
ATOM 2038 C CA . CYS B 1 90 ? 0.081 3.496 3.561 1 98.81 90 CYS B CA 1
ATOM 2039 C C . CYS B 1 90 ? 1.256 3.627 4.523 1 98.81 90 CYS B C 1
ATOM 2041 O O . CYS B 1 90 ? 2.299 4.176 4.164 1 98.81 90 CYS B O 1
ATOM 2043 N N . GLY B 1 91 ? 1.025 3.168 5.758 1 98.56 91 GLY B N 1
ATOM 2044 C CA . GLY B 1 91 ? 2.133 3.174 6.699 1 98.56 91 GLY B CA 1
ATOM 2045 C C . GLY B 1 91 ? 3.328 2.369 6.223 1 98.56 91 GLY B C 1
ATOM 2046 O O . GLY B 1 91 ? 4.473 2.805 6.367 1 98.56 91 GLY B O 1
ATOM 2047 N N . SER B 1 92 ? 3.039 1.238 5.656 1 98.06 92 SER B N 1
ATOM 2048 C CA . SER B 1 92 ? 4.102 0.4 5.113 1 98.06 92 SER B CA 1
ATOM 2049 C C . SER B 1 92 ? 4.754 1.05 3.898 1 98.06 92 SER B C 1
ATOM 2051 O O . SER B 1 92 ? 5.973 0.977 3.727 1 98.06 92 SER B O 1
ATOM 2053 N N . ALA B 1 93 ? 3.967 1.657 3.023 1 98.25 93 ALA B N 1
ATOM 2054 C CA . ALA B 1 93 ? 4.508 2.373 1.871 1 98.25 93 ALA B CA 1
ATOM 2055 C C . ALA B 1 93 ? 5.477 3.467 2.309 1 98.25 93 ALA B C 1
ATOM 2057 O O . ALA B 1 93 ? 6.578 3.584 1.766 1 98.25 93 ALA B O 1
ATOM 2058 N N . LEU B 1 94 ? 5.055 4.215 3.342 1 98.62 94 LEU B N 1
ATOM 2059 C CA . LEU B 1 94 ? 5.871 5.301 3.869 1 98.62 94 LEU B CA 1
ATOM 2060 C C . LEU B 1 94 ? 7.195 4.773 4.41 1 98.62 94 LEU B C 1
ATOM 2062 O O . LEU B 1 94 ? 8.25 5.383 4.191 1 98.62 94 LEU B O 1
ATOM 2066 N N . ARG B 1 95 ? 7.094 3.654 5.039 1 97.75 95 ARG B N 1
ATOM 2067 C CA . ARG B 1 95 ? 8.289 3.008 5.574 1 97.75 95 ARG B CA 1
ATOM 2068 C C . ARG B 1 95 ? 9.242 2.609 4.457 1 97.75 95 ARG B C 1
ATOM 2070 O O . ARG B 1 95 ? 10.445 2.875 4.535 1 97.75 95 ARG B O 1
ATOM 2077 N N . GLN B 1 96 ? 8.742 2.041 3.414 1 96.19 96 GLN B N 1
ATOM 2078 C CA . GLN B 1 96 ? 9.539 1.554 2.293 1 96.19 96 GLN B CA 1
ATOM 2079 C C . GLN B 1 96 ? 10.18 2.709 1.531 1 96.19 96 GLN B C 1
ATOM 2081 O O . GLN B 1 96 ? 11.25 2.551 0.94 1 96.19 96 GLN B O 1
ATOM 2086 N N . LEU B 1 97 ? 9.578 3.846 1.621 1 97.06 97 LEU B N 1
ATOM 2087 C CA . LEU B 1 97 ? 10.078 5.012 0.899 1 97.06 97 LEU B CA 1
ATOM 2088 C C . LEU B 1 97 ? 10.984 5.855 1.79 1 97.06 97 LEU B C 1
ATOM 2090 O O . LEU B 1 97 ? 11.555 6.848 1.336 1 97.06 97 LEU B O 1
ATOM 2094 N N . GLY B 1 98 ? 11.094 5.516 3.086 1 97.38 98 GLY B N 1
ATOM 2095 C CA . GLY B 1 98 ? 11.992 6.176 4.02 1 97.38 98 GLY B CA 1
ATOM 2096 C C . GLY B 1 98 ? 11.508 7.551 4.441 1 97.38 98 GLY B C 1
ATOM 2097 O O . GLY B 1 98 ? 12.281 8.508 4.461 1 97.38 98 GLY B O 1
ATOM 2098 N N . ILE B 1 99 ? 10.195 7.656 4.805 1 98.56 99 ILE B N 1
ATOM 2099 C CA . ILE B 1 99 ? 9.648 8.938 5.238 1 98.56 99 ILE B CA 1
ATOM 2100 C C . ILE B 1 99 ? 10.352 9.391 6.52 1 98.56 99 ILE B C 1
ATOM 2102 O O . ILE B 1 99 ? 10.656 8.57 7.391 1 98.56 99 ILE B O 1
ATOM 2106 N N . LYS B 1 100 ? 10.57 10.695 6.625 1 98.56 100 LYS B N 1
ATOM 2107 C CA . LYS B 1 100 ? 11.25 11.258 7.785 1 98.56 100 LYS B CA 1
ATOM 2108 C C . LYS B 1 100 ? 10.391 11.141 9.039 1 98.56 100 LYS B C 1
ATOM 2110 O O . LYS B 1 100 ? 10.844 10.625 10.062 1 98.56 100 LYS B O 1
ATOM 2115 N N . GLU B 1 101 ? 9.172 11.641 8.969 1 98.75 101 GLU B N 1
ATOM 2116 C CA . GLU B 1 101 ? 8.234 11.625 10.086 1 98.75 101 GLU B CA 1
ATOM 2117 C C . GLU B 1 101 ? 6.812 11.945 9.625 1 98.75 101 GLU B C 1
ATOM 2119 O O . GLU B 1 101 ? 6.617 12.438 8.516 1 98.75 101 GLU B O 1
ATOM 2124 N N . VAL B 1 102 ? 5.863 11.578 10.484 1 98.88 102 VAL B N 1
ATOM 2125 C CA . VAL B 1 102 ? 4.449 11.727 10.156 1 98.88 102 VAL B CA 1
ATOM 2126 C C . VAL B 1 102 ? 3.721 12.398 11.32 1 98.88 102 VAL B C 1
ATOM 2128 O O . VAL B 1 102 ? 3.92 12.031 12.477 1 98.88 102 VAL B O 1
ATOM 2131 N N . PHE B 1 103 ? 2.949 13.43 10.984 1 98.88 103 PHE B N 1
ATOM 2132 C CA . PHE B 1 103 ? 1.966 14.008 11.883 1 98.88 103 PHE B CA 1
ATOM 2133 C C . PHE B 1 103 ? 0.549 13.758 11.383 1 98.88 103 PHE B C 1
ATOM 2135 O O . PHE B 1 103 ? 0.265 13.93 10.195 1 98.88 103 PHE B O 1
ATOM 2142 N N . PHE B 1 104 ? -0.325 13.273 12.305 1 98.88 104 PHE B N 1
ATOM 2143 C CA . PHE B 1 104 ? -1.677 13 11.828 1 98.88 104 PHE B CA 1
ATOM 2144 C C . PHE B 1 104 ? -2.713 13.547 12.805 1 98.88 104 PHE B C 1
ATOM 2146 O O . PHE B 1 104 ? -2.377 13.922 13.93 1 98.88 104 PHE B O 1
ATOM 2153 N N . GLY B 1 105 ? -3.889 13.711 12.336 1 98.75 105 GLY B N 1
ATOM 2154 C CA . GLY B 1 105 ? -4.98 14.227 13.148 1 98.75 105 GLY B CA 1
ATOM 2155 C C . GLY B 1 105 ? -5.547 13.195 14.109 1 98.75 105 GLY B C 1
ATOM 2156 O O . GLY B 1 105 ? -5.137 13.133 15.273 1 98.75 105 GLY B O 1
ATOM 2157 N N . CYS B 1 106 ? -6.41 12.359 13.664 1 98.69 106 CYS B N 1
ATOM 2158 C CA . CYS B 1 106 ? -7.062 11.375 14.523 1 98.69 106 CYS B CA 1
ATOM 2159 C C . CYS B 1 106 ? -6.605 9.969 14.18 1 98.69 106 CYS B C 1
ATOM 2161 O O . CYS B 1 106 ? -6.066 9.727 13.102 1 98.69 106 CYS B O 1
ATOM 2163 N N . ALA B 1 107 ? -6.836 9.055 15.078 1 98.25 107 ALA B N 1
ATOM 2164 C CA . ALA B 1 107 ? -6.469 7.652 14.93 1 98.25 107 ALA B CA 1
ATOM 2165 C C . ALA B 1 107 ? -7.359 6.957 13.906 1 98.25 107 ALA B C 1
ATOM 2167 O O . ALA B 1 107 ? -8.477 7.406 13.641 1 98.25 107 ALA B O 1
ATOM 2168 N N . ASN B 1 108 ? -6.77 6.047 13.219 1 97.31 108 ASN B N 1
ATOM 2169 C CA . ASN B 1 108 ? -7.504 5.117 12.367 1 97.31 108 ASN B CA 1
ATOM 2170 C C . ASN B 1 108 ? -7.766 3.793 13.078 1 97.31 108 ASN B C 1
ATOM 2172 O O . ASN B 1 108 ? -7.035 2.822 12.875 1 97.31 108 ASN B O 1
ATOM 2176 N N . ASP B 1 109 ? -8.828 3.723 13.805 1 94 109 ASP B N 1
ATOM 2177 C CA . ASP B 1 109 ? -9.117 2.6 14.695 1 94 109 ASP B CA 1
ATOM 2178 C C . ASP B 1 109 ? -9.445 1.339 13.898 1 94 109 ASP B C 1
ATOM 2180 O O . ASP B 1 109 ? -9.391 0.229 14.438 1 94 109 ASP B O 1
ATOM 2184 N N . ARG B 1 110 ? -9.727 1.515 12.695 1 90.31 110 ARG B N 1
ATOM 2185 C CA . ARG B 1 110 ? -10.164 0.392 11.875 1 90.31 110 ARG B CA 1
ATOM 2186 C C . ARG B 1 110 ? -8.969 -0.321 11.242 1 90.31 110 ARG B C 1
ATOM 2188 O O . ARG B 1 110 ? -8.969 -1.547 11.117 1 90.31 110 ARG B O 1
ATOM 2195 N N . PHE B 1 111 ? -7.918 0.516 10.82 1 94.62 111 PHE B N 1
ATOM 2196 C CA . PHE B 1 111 ? -6.844 -0.097 10.055 1 94.62 111 PHE B CA 1
ATOM 2197 C C . PHE B 1 111 ? -5.566 0.727 10.164 1 94.62 111 PHE B C 1
ATOM 2199 O O . PHE B 1 111 ? -4.758 0.754 9.227 1 94.62 111 PHE B O 1
ATOM 2206 N N . GLY B 1 112 ? -5.379 1.354 11.25 1 97.56 112 GLY B N 1
ATOM 2207 C CA . GLY B 1 112 ? -4.223 2.221 11.422 1 97.56 112 GLY B CA 1
ATOM 2208 C C . GLY B 1 112 ? -2.906 1.467 11.43 1 97.56 112 GLY B C 1
ATOM 2209 O O . GLY B 1 112 ? -2.799 0.4 12.039 1 97.56 112 GLY B O 1
ATOM 2210 N N . GLY B 1 113 ? -1.974 2.055 10.789 1 97.88 113 GLY B N 1
ATOM 2211 C CA . GLY B 1 113 ? -0.689 1.394 10.625 1 97.88 113 GLY B CA 1
ATOM 2212 C C . GLY B 1 113 ? 0.426 2.041 11.422 1 97.88 113 GLY B C 1
ATOM 2213 O O . GLY B 1 113 ? 1.597 1.695 11.258 1 97.88 113 GLY B O 1
ATOM 2214 N N . CYS B 1 114 ? 0.111 2.979 12.273 1 98.06 114 CYS B N 1
ATOM 2215 C CA . CYS B 1 114 ? 1.132 3.678 13.047 1 98.06 114 CYS B CA 1
ATOM 2216 C C . CYS B 1 114 ? 0.837 3.596 14.539 1 98.06 114 CYS B C 1
ATOM 2218 O O . CYS B 1 114 ? 1.131 4.531 15.289 1 98.06 114 CYS B O 1
ATOM 2220 N N . GLY B 1 115 ? 0.129 2.531 14.953 1 94.88 115 GLY B N 1
ATOM 2221 C CA . GLY B 1 115 ? -0.009 2.326 16.391 1 94.88 115 GLY B CA 1
ATOM 2222 C C . GLY B 1 115 ? -1.426 1.981 16.797 1 94.88 115 GLY B C 1
ATOM 2223 O O . GLY B 1 115 ? -1.632 1.3 17.812 1 94.88 115 GLY B O 1
ATOM 2224 N N . SER B 1 116 ? -2.432 2.416 16.078 1 96.06 116 SER B N 1
ATOM 2225 C CA . SER B 1 116 ? -3.801 2.166 16.516 1 96.06 116 SER B CA 1
ATOM 2226 C C . SER B 1 116 ? -4.176 0.697 16.344 1 96.06 116 SER B C 1
ATOM 2228 O O . SER B 1 116 ? -4.84 0.119 17.203 1 96.06 116 SER B O 1
ATOM 2230 N N . VAL B 1 117 ? -3.805 0.097 15.195 1 94.56 117 VAL B N 1
ATOM 2231 C CA . VAL B 1 117 ? -4.07 -1.317 14.953 1 94.56 117 VAL B CA 1
ATOM 2232 C C . VAL B 1 117 ? -2.754 -2.086 14.883 1 94.56 117 VAL B C 1
ATOM 2234 O O . VAL B 1 117 ? -2.58 -3.096 15.57 1 94.56 117 VAL B O 1
ATOM 2237 N N . LEU B 1 118 ? -1.877 -1.602 14.047 1 93.75 118 LEU B N 1
ATOM 2238 C CA . LEU B 1 118 ? -0.525 -2.139 13.938 1 93.75 118 LEU B CA 1
ATOM 2239 C C . LEU B 1 118 ? 0.505 -1.017 13.898 1 93.75 118 LEU B C 1
ATOM 2241 O O . LEU B 1 118 ? 0.162 0.138 13.633 1 93.75 118 LEU B O 1
ATOM 2245 N N . GLY B 1 119 ? 1.766 -1.299 14.172 1 94.56 119 GLY B N 1
ATOM 2246 C CA . GLY B 1 119 ? 2.848 -0.328 14.148 1 94.56 119 GLY B CA 1
ATOM 2247 C C . GLY B 1 119 ? 3.855 -0.588 13.047 1 94.56 119 GLY B C 1
ATOM 2248 O O . GLY B 1 119 ? 5.027 -0.864 13.32 1 94.56 119 GLY B O 1
ATOM 2249 N N . THR B 1 120 ? 3.363 -0.461 11.789 1 95.81 120 THR B N 1
ATOM 2250 C CA . THR B 1 120 ? 4.242 -0.715 10.656 1 95.81 120 THR B CA 1
ATOM 2251 C C . THR B 1 120 ? 5.426 0.252 10.656 1 95.81 120 THR B C 1
ATOM 2253 O O . THR B 1 120 ? 6.488 -0.058 10.125 1 95.81 120 THR B O 1
ATOM 2256 N N . ASN B 1 121 ? 5.285 1.384 11.281 1 97.5 121 ASN B N 1
ATOM 2257 C CA . ASN B 1 121 ? 6.316 2.416 11.336 1 97.5 121 ASN B CA 1
ATOM 2258 C C . ASN B 1 121 ? 7.43 2.047 12.305 1 97.5 121 ASN B C 1
ATOM 2260 O O . ASN B 1 121 ? 8.516 2.633 12.273 1 97.5 121 ASN B O 1
ATOM 2264 N N . GLU B 1 122 ? 7.172 1.019 13.148 1 96.38 122 GLU B N 1
ATOM 2265 C CA . GLU B 1 122 ? 8.141 0.786 14.219 1 96.38 122 GLU B CA 1
ATOM 2266 C C . GLU B 1 122 ? 8.578 -0.677 14.258 1 96.38 122 GLU B C 1
ATOM 2268 O O . GLU B 1 122 ? 9.562 -1.02 14.914 1 96.38 122 GLU B O 1
ATOM 2273 N N . ILE B 1 123 ? 7.879 -1.516 13.562 1 93.75 123 ILE B N 1
ATOM 2274 C CA . ILE B 1 123 ? 8.258 -2.924 13.562 1 93.75 123 ILE B CA 1
ATOM 2275 C C . ILE B 1 123 ? 9.672 -3.076 13.008 1 93.75 123 ILE B C 1
ATOM 2277 O O . ILE B 1 123 ? 10.086 -2.318 12.125 1 93.75 123 ILE B O 1
ATOM 2281 N N . TYR B 1 124 ? 10.352 -4.09 13.492 1 92.06 124 TYR B N 1
ATOM 2282 C CA . TYR B 1 124 ? 11.727 -4.293 13.047 1 92.06 124 TYR B CA 1
ATOM 2283 C C . TYR B 1 124 ? 11.781 -4.656 11.57 1 92.06 124 TYR B C 1
ATOM 2285 O O . TYR B 1 124 ? 10.969 -5.453 11.094 1 92.06 124 TYR B O 1
ATOM 2293 N N . HIS B 1 125 ? 12.648 -4.066 10.914 1 90.56 125 HIS B N 1
ATOM 2294 C CA . HIS B 1 125 ? 13.008 -4.375 9.531 1 90.56 125 HIS B CA 1
ATOM 2295 C C . HIS B 1 125 ? 14.516 -4.297 9.32 1 90.56 125 HIS B C 1
ATOM 2297 O O . HIS B 1 125 ? 15.164 -3.363 9.805 1 90.56 125 HIS B O 1
ATOM 2303 N N . PRO B 1 126 ? 15.039 -5.23 8.586 1 86.31 126 PRO B N 1
ATOM 2304 C CA . PRO B 1 126 ? 16.5 -5.289 8.469 1 86.31 126 PRO B CA 1
ATOM 2305 C C . PRO B 1 126 ? 17.062 -4.137 7.645 1 86.31 126 PRO B C 1
ATOM 2307 O O . PRO B 1 126 ? 18.25 -3.789 7.797 1 86.31 126 PRO B O 1
ATOM 2310 N N . VAL B 1 127 ? 16.25 -3.562 6.824 1 87.88 127 VAL B N 1
ATOM 2311 C CA . VAL B 1 127 ? 16.797 -2.602 5.875 1 87.88 127 VAL B CA 1
ATOM 2312 C C . VAL B 1 127 ? 16.094 -1.252 6.047 1 87.88 127 VAL B C 1
ATOM 2314 O O . VAL B 1 127 ? 16.766 -0.222 6.191 1 87.88 127 VAL B O 1
ATOM 2317 N N . HIS B 1 128 ? 14.758 -1.258 6.164 1 92.69 128 HIS B N 1
ATOM 2318 C CA . HIS B 1 128 ? 14 -0.011 6.176 1 92.69 128 HIS B CA 1
ATOM 2319 C C . HIS B 1 128 ? 13.969 0.604 7.57 1 92.69 128 HIS B C 1
ATOM 2321 O O . HIS B 1 128 ? 13.562 -0.053 8.531 1 92.69 128 HIS B O 1
ATOM 2327 N N . PRO B 1 129 ? 14.367 1.887 7.711 1 94.44 129 PRO B N 1
ATOM 2328 C CA . PRO B 1 129 ? 14.383 2.537 9.023 1 94.44 129 PRO B CA 1
ATOM 2329 C C . PRO B 1 129 ? 12.977 2.799 9.562 1 94.44 129 PRO B C 1
ATOM 2331 O O . PRO B 1 129 ? 12.031 2.98 8.789 1 94.44 129 PRO B O 1
ATOM 2334 N N . VAL B 1 130 ? 12.922 2.857 10.891 1 97.31 130 VAL B N 1
ATOM 2335 C CA . VAL B 1 130 ? 11.688 3.266 11.555 1 97.31 130 VAL B CA 1
ATOM 2336 C C . VAL B 1 130 ? 11.438 4.754 11.305 1 97.31 130 VAL B C 1
ATOM 2338 O O . VAL B 1 130 ? 12.352 5.488 10.922 1 97.31 130 VAL B O 1
ATOM 2341 N N . TYR B 1 131 ? 10.211 5.199 11.461 1 98.5 131 TYR B N 1
ATOM 2342 C CA . TYR B 1 131 ? 9.914 6.629 11.43 1 98.5 131 TYR B CA 1
ATOM 2343 C C . TYR B 1 131 ? 8.938 7.008 12.531 1 98.5 131 TYR B C 1
ATOM 2345 O O . TYR B 1 131 ? 8.117 6.188 12.953 1 98.5 131 TYR B O 1
ATOM 2353 N N . LYS B 1 132 ? 9.023 8.266 13.008 1 98.38 132 LYS B N 1
ATOM 2354 C CA . LYS B 1 132 ? 8.141 8.797 14.039 1 98.38 132 LYS B CA 1
ATOM 2355 C C . LYS B 1 132 ? 6.773 9.164 13.461 1 98.38 132 LYS B C 1
ATOM 2357 O O . LYS B 1 132 ? 6.684 9.742 12.375 1 98.38 132 LYS B O 1
ATOM 2362 N N . ALA B 1 133 ? 5.73 8.734 14.148 1 98.69 133 ALA B N 1
ATOM 2363 C CA . ALA B 1 133 ? 4.355 9.117 13.836 1 98.69 133 ALA B CA 1
ATOM 2364 C C . ALA B 1 133 ? 3.65 9.672 15.07 1 98.69 133 ALA B C 1
ATOM 2366 O O . ALA B 1 133 ? 3.52 8.984 16.078 1 98.69 133 ALA B O 1
ATOM 2367 N N . ILE B 1 134 ? 3.215 10.922 14.977 1 98.38 134 ILE B N 1
ATOM 2368 C CA . ILE B 1 134 ? 2.631 11.602 16.125 1 98.38 134 ILE B CA 1
ATOM 2369 C C . ILE B 1 134 ? 1.229 12.094 15.773 1 98.38 134 ILE B C 1
ATOM 2371 O O . ILE B 1 134 ? 1.045 12.812 14.789 1 98.38 134 ILE B O 1
ATOM 2375 N N . GLY B 1 135 ? 0.235 11.719 16.609 1 97.88 135 GLY B N 1
ATOM 2376 C CA . GLY B 1 135 ? -1.15 12.094 16.375 1 97.88 135 GLY B CA 1
ATOM 2377 C C . GLY B 1 135 ? -1.615 13.242 17.266 1 97.88 135 GLY B C 1
ATOM 2378 O O . GLY B 1 135 ? -0.848 13.75 18.078 1 97.88 135 GLY B O 1
ATOM 2379 N N . GLY B 1 136 ? -2.891 13.711 16.953 1 97.88 136 GLY B N 1
ATOM 2380 C CA . GLY B 1 136 ? -3.547 14.664 17.828 1 97.88 136 GLY B CA 1
ATOM 2381 C C . GLY B 1 136 ? -3.586 16.062 17.266 1 97.88 136 GLY B C 1
ATOM 2382 O O . GLY B 1 136 ? -4.191 16.969 17.844 1 97.88 136 GLY B O 1
ATOM 2383 N N . TYR B 1 137 ? -2.984 16.297 16.094 1 98.25 137 TYR B N 1
ATOM 2384 C CA . TYR B 1 137 ? -2.967 17.625 15.5 1 98.25 137 TYR B CA 1
ATOM 2385 C C . TYR B 1 137 ? -4.297 17.953 14.836 1 98.25 137 TYR B C 1
ATOM 2387 O O . TYR B 1 137 ? -4.672 17.328 13.844 1 98.25 137 TYR B O 1
ATOM 2395 N N . LEU B 1 138 ? -4.992 18.906 15.445 1 98.19 138 LEU B N 1
ATOM 2396 C CA . LEU B 1 138 ? -6.332 19.266 15 1 98.19 138 LEU B CA 1
ATOM 2397 C C . LEU B 1 138 ? -7.242 18.047 14.953 1 98.19 138 LEU B C 1
ATOM 2399 O O . LEU B 1 138 ? -7.949 17.828 13.969 1 98.19 138 LEU B O 1
ATOM 2403 N N . ARG B 1 139 ? -7.125 17.25 15.945 1 98.38 139 ARG B N 1
ATOM 2404 C CA . ARG B 1 139 ? -7.82 15.977 16.078 1 98.38 139 ARG B CA 1
ATOM 2405 C C . ARG B 1 139 ? -9.328 16.172 15.969 1 98.38 139 ARG B C 1
ATOM 2407 O O . ARG B 1 139 ? -10 15.422 15.242 1 98.38 139 ARG B O 1
ATOM 2414 N N . GLU B 1 140 ? -9.914 17.141 16.625 1 98.38 140 GLU B N 1
ATOM 2415 C CA . GLU B 1 140 ? -11.352 17.359 16.609 1 98.38 140 GLU B CA 1
ATOM 2416 C C . GLU B 1 140 ? -11.844 17.703 15.211 1 98.38 140 GLU B C 1
ATOM 2418 O O . GLU B 1 140 ? -12.867 17.172 14.766 1 98.38 140 GLU B O 1
ATOM 2423 N N . GLU B 1 141 ? -11.164 18.594 14.547 1 98.5 141 GLU B N 1
ATOM 2424 C CA . GLU B 1 141 ? -11.516 18.953 13.172 1 98.5 141 GLU B CA 1
ATOM 2425 C C . GLU B 1 141 ? -11.461 17.734 12.258 1 98.5 141 GLU B C 1
ATOM 2427 O O . GLU B 1 141 ? -12.328 17.547 11.398 1 98.5 141 GLU B O 1
ATOM 2432 N N . ALA B 1 142 ? -10.406 16.906 12.477 1 98.56 142 ALA B N 1
ATOM 2433 C CA . ALA B 1 142 ? -10.242 15.695 11.68 1 98.56 142 ALA B CA 1
ATOM 2434 C C . ALA B 1 142 ? -11.406 14.727 11.898 1 98.56 142 ALA B C 1
ATOM 2436 O O . ALA B 1 142 ? -11.953 14.172 10.945 1 98.56 142 ALA B O 1
ATOM 2437 N N . ILE B 1 143 ? -11.805 14.562 13.078 1 98.12 143 ILE B N 1
ATOM 2438 C CA . ILE B 1 143 ? -12.922 13.68 13.422 1 98.12 143 ILE B CA 1
ATOM 2439 C C . ILE B 1 143 ? -14.219 14.242 12.844 1 98.12 143 ILE B C 1
ATOM 2441 O O . ILE B 1 143 ? -15.023 13.492 12.289 1 98.12 143 ILE B O 1
ATOM 2445 N N . MET B 1 144 ? -14.383 15.516 12.906 1 98.06 144 MET B N 1
ATOM 2446 C CA . MET B 1 144 ? -15.617 16.156 12.492 1 98.06 144 MET B CA 1
ATOM 2447 C C . MET B 1 144 ? -15.836 16 10.984 1 98.06 144 MET B C 1
ATOM 2449 O O . MET B 1 144 ? -16.953 15.75 10.539 1 98.06 144 MET B O 1
ATOM 2453 N N . ILE B 1 145 ? -14.805 16.188 10.25 1 98.06 145 ILE B N 1
ATOM 2454 C CA . ILE B 1 145 ? -14.984 16.078 8.805 1 98.06 145 ILE B CA 1
ATOM 2455 C C . ILE B 1 145 ? -15.336 14.641 8.43 1 98.06 145 ILE B C 1
ATOM 2457 O O . ILE B 1 145 ? -16.094 14.398 7.496 1 98.06 145 ILE B O 1
ATOM 2461 N N . LEU B 1 146 ? -14.797 13.617 9.164 1 96.81 146 LEU B N 1
ATOM 2462 C CA . LEU B 1 146 ? -15.172 12.227 8.945 1 96.81 146 LEU B CA 1
ATOM 2463 C C . LEU B 1 146 ? -16.641 12 9.297 1 96.81 146 LEU B C 1
ATOM 2465 O O . LEU B 1 146 ? -17.359 11.328 8.547 1 96.81 146 LEU B O 1
ATOM 2469 N N . ARG B 1 147 ? -17.094 12.57 10.328 1 96.06 147 ARG B N 1
ATOM 2470 C CA . ARG B 1 147 ? -18.484 12.43 10.773 1 96.06 147 ARG B CA 1
ATOM 2471 C C . ARG B 1 147 ? -19.438 13.031 9.758 1 96.06 147 ARG B C 1
ATOM 2473 O O . ARG B 1 147 ? -20.516 12.461 9.492 1 96.06 147 ARG B O 1
ATOM 2480 N N . ARG B 1 148 ? -19.047 14.148 9.234 1 95.62 148 ARG B N 1
ATOM 2481 C CA . ARG B 1 148 ? -19.875 14.781 8.219 1 95.62 148 ARG B CA 1
ATOM 2482 C C . ARG B 1 148 ? -20.078 13.852 7.02 1 95.62 148 ARG B C 1
ATOM 2484 O O . ARG B 1 148 ? -21.172 13.781 6.461 1 95.62 148 ARG B O 1
ATOM 2491 N N . PHE B 1 149 ? -19.109 13.188 6.688 1 94.94 149 PHE B N 1
ATOM 2492 C CA . PHE B 1 149 ? -19.188 12.25 5.578 1 94.94 149 PHE B CA 1
ATOM 2493 C C . PHE B 1 149 ? -20.141 11.109 5.895 1 94.94 149 PHE B C 1
ATOM 2495 O O . PHE B 1 149 ? -21 10.766 5.074 1 94.94 149 PHE B O 1
ATOM 2502 N N . TYR B 1 150 ? -20.062 10.516 7.047 1 89.56 150 TYR B N 1
ATOM 2503 C CA . TYR B 1 150 ? -20.828 9.32 7.379 1 89.56 150 TYR B CA 1
ATOM 2504 C C . TYR B 1 150 ? -22.266 9.664 7.691 1 89.56 150 TYR B C 1
ATOM 2506 O O . TYR B 1 150 ? -23.172 8.836 7.504 1 89.56 150 TYR B O 1
ATOM 2514 N N . VAL B 1 151 ? -22.531 10.891 8.141 1 86 151 VAL B N 1
ATOM 2515 C CA . VAL B 1 151 ? -23.906 11.344 8.359 1 86 151 VAL B CA 1
ATOM 2516 C C . VAL B 1 151 ? -24.594 11.586 7.023 1 86 151 VAL B C 1
ATOM 2518 O O . VAL B 1 151 ? -25.766 11.227 6.84 1 86 151 VAL B O 1
ATOM 2521 N N . THR B 1 152 ? -23.906 12.172 6.086 1 77.25 152 THR B N 1
ATOM 2522 C CA . THR B 1 152 ? -24.453 12.484 4.77 1 77.25 152 THR B CA 1
ATOM 2523 C C . THR B 1 152 ? -24.656 11.203 3.961 1 77.25 152 THR B C 1
ATOM 2525 O O . THR B 1 152 ? -25.656 11.078 3.236 1 77.25 152 THR B O 1
ATOM 2528 N N . GLU B 1 153 ? -23.703 10.258 3.992 1 67.81 153 GLU B N 1
ATOM 2529 C CA . GLU B 1 153 ? -23.812 8.992 3.268 1 67.81 153 GLU B CA 1
ATOM 2530 C C . GLU B 1 153 ? -25 8.172 3.754 1 67.81 153 GLU B C 1
ATOM 2532 O O . GLU B 1 153 ? -25.656 7.496 2.961 1 67.81 153 GLU B O 1
ATOM 2537 N N . ASN B 1 154 ? -25.219 8.203 5.02 1 55.88 154 ASN B N 1
ATOM 2538 C CA . ASN B 1 154 ? -26.406 7.547 5.566 1 55.88 154 ASN B CA 1
ATOM 2539 C C . ASN B 1 154 ? -27.688 8.211 5.082 1 55.88 154 ASN B C 1
ATOM 2541 O O . ASN B 1 154 ? -28.688 7.531 4.844 1 55.88 154 ASN B O 1
ATOM 2545 N N . THR B 1 155 ? -27.578 9.492 4.906 1 52.84 155 THR B N 1
ATOM 2546 C CA . THR B 1 155 ? -28.766 10.195 4.434 1 52.84 155 THR B CA 1
ATOM 2547 C C . THR B 1 155 ? -29.031 9.875 2.965 1 52.84 155 THR B C 1
ATOM 2549 O O . THR B 1 155 ? -30.172 9.883 2.52 1 52.84 155 THR B O 1
ATOM 2552 N N . ASN B 1 156 ? -27.906 9.664 2.213 1 50.84 156 ASN B N 1
ATOM 2553 C CA . ASN B 1 156 ? -28.094 9.344 0.799 1 50.84 156 ASN B CA 1
ATOM 2554 C C . ASN B 1 156 ? -28.344 7.859 0.584 1 50.84 156 ASN B C 1
ATOM 2556 O O . ASN B 1 156 ? -28.562 7.418 -0.547 1 50.84 156 ASN B O 1
ATOM 2560 N N . ALA B 1 157 ? -27.984 7.184 1.588 1 50.31 157 ALA B N 1
ATOM 2561 C CA . ALA B 1 157 ? -28.375 5.773 1.534 1 50.31 157 ALA B CA 1
ATOM 2562 C C . ALA B 1 157 ? -29.891 5.617 1.513 1 50.31 157 ALA B C 1
ATOM 2564 O O . ALA B 1 157 ? -30.609 6.379 2.166 1 50.31 157 ALA B O 1
ATOM 2565 N N . PRO B 1 158 ? -30.328 4.836 0.528 1 41.19 158 PRO B N 1
ATOM 2566 C CA . PRO B 1 158 ? -31.781 4.648 0.601 1 41.19 158 PRO B CA 1
ATOM 2567 C C . PRO B 1 158 ? -32.281 4.395 2.023 1 41.19 158 PRO B C 1
ATOM 2569 O O . PRO B 1 158 ? -31.516 3.857 2.85 1 41.19 158 PRO B O 1
ATOM 2572 N N . VAL B 1 159 ? -33.219 5.27 2.469 1 42.06 159 VAL B N 1
ATOM 2573 C CA . VAL B 1 159 ? -33.875 5.203 3.77 1 42.06 159 VAL B CA 1
ATOM 2574 C C . VAL B 1 159 ? -34 3.748 4.215 1 42.06 159 VAL B C 1
ATOM 2576 O O . VAL B 1 159 ? -34.656 2.939 3.543 1 42.06 159 VAL B O 1
ATOM 2579 N N . PRO B 1 160 ? -32.938 3.182 4.828 1 39.5 160 PRO B N 1
ATOM 2580 C CA . PRO B 1 160 ? -33.312 1.891 5.395 1 39.5 160 PRO B CA 1
ATOM 2581 C C . PRO B 1 160 ? -34.719 1.903 5.969 1 39.5 160 PRO B C 1
ATOM 2583 O O . PRO B 1 160 ? -35.25 2.963 6.34 1 39.5 160 PRO B O 1
ATOM 2586 N N . LYS B 1 161 ? -35.5 0.833 5.793 1 34.75 161 LYS B N 1
ATOM 2587 C CA . LYS B 1 161 ? -36.719 0.74 6.582 1 34.75 161 LYS B CA 1
ATOM 2588 C C . LYS B 1 161 ? -36.5 1.288 7.992 1 34.75 161 LYS B C 1
ATOM 2590 O O . LYS B 1 161 ? -35.406 1.257 8.516 1 34.75 161 LYS B O 1
ATOM 2595 N N . SER B 1 162 ? -37.406 2.09 8.609 1 31.23 162 SER B N 1
ATOM 2596 C CA . SER B 1 162 ? -37.562 2.902 9.812 1 31.23 162 SER B CA 1
ATOM 2597 C C . SER B 1 162 ? -36.938 2.234 11.016 1 31.23 162 SER B C 1
ATOM 2599 O O . SER B 1 162 ? -37.562 1.396 11.68 1 31.23 162 SER B O 1
ATOM 2601 N N . LYS B 1 163 ? -35.812 1.515 11.031 1 31.47 163 LYS B N 1
ATOM 2602 C CA . LYS B 1 163 ? -35.625 1.235 12.453 1 31.47 163 LYS B CA 1
ATOM 2603 C C . LYS B 1 163 ? -35.281 2.508 13.219 1 31.47 163 LYS B C 1
ATOM 2605 O O . LYS B 1 163 ? -34.219 3.074 13.047 1 31.47 163 LYS B O 1
ATOM 2610 N N . ALA B 1 164 ? -36.219 3.484 13.586 1 31.09 164 ALA B N 1
ATOM 2611 C CA . ALA B 1 164 ? -36.375 4.734 14.328 1 31.09 164 ALA B CA 1
ATOM 2612 C C . ALA B 1 164 ? -35.406 4.785 15.523 1 31.09 164 ALA B C 1
ATOM 2614 O O . ALA B 1 164 ? -34.969 5.859 15.914 1 31.09 164 ALA B O 1
ATOM 2615 N N . ASN B 1 165 ? -35.125 3.76 16.344 1 31.75 165 ASN B N 1
ATOM 2616 C CA . ASN B 1 165 ? -34.812 3.988 17.75 1 31.75 165 ASN B CA 1
ATOM 2617 C C . ASN B 1 165 ? -33.312 4.207 17.984 1 31.75 165 ASN B C 1
ATOM 2619 O O . ASN B 1 165 ? -32.812 4.117 19.109 1 31.75 165 ASN B O 1
ATOM 2623 N N . ARG B 1 166 ? -32.438 4.109 16.984 1 30.92 166 ARG B N 1
ATOM 2624 C CA . ARG B 1 166 ? -31.094 4.164 17.531 1 30.92 166 ARG B CA 1
ATOM 2625 C C . ARG B 1 166 ? -30.656 5.605 17.781 1 30.92 166 ARG B C 1
ATOM 2627 O O . ARG B 1 166 ? -30.578 6.406 16.844 1 30.92 166 ARG B O 1
ATOM 2634 N N . ILE B 1 167 ? -30.859 6.18 18.938 1 29.75 167 ILE B N 1
ATOM 2635 C CA . ILE B 1 167 ? -30.422 7.449 19.5 1 29.75 167 ILE B CA 1
ATOM 2636 C C . ILE B 1 167 ? -28.906 7.539 19.438 1 29.75 167 ILE B C 1
ATOM 2638 O O . ILE B 1 167 ? -28.203 6.629 19.891 1 29.75 167 ILE B O 1
ATOM 2642 N N . LEU B 1 168 ? -28.344 8.258 18.609 1 30.64 168 LEU B N 1
ATOM 2643 C CA . LEU B 1 168 ? -26.922 8.602 18.531 1 30.64 168 LEU B CA 1
ATOM 2644 C C . LEU B 1 168 ? -26.422 9.164 19.859 1 30.64 168 LEU B C 1
ATOM 2646 O O . LEU B 1 168 ? -26.938 10.18 20.328 1 30.64 168 LEU B O 1
ATOM 2650 N N . LYS B 1 169 ? -25.812 8.281 20.656 1 32.34 169 LYS B N 1
ATOM 2651 C CA . LYS B 1 169 ? -25.156 8.781 21.859 1 32.34 169 LYS B CA 1
ATOM 2652 C C . LYS B 1 169 ? -24 9.727 21.516 1 32.34 169 LYS B C 1
ATOM 2654 O O . LYS B 1 169 ? -23.062 9.336 20.812 1 32.34 169 LYS B O 1
ATOM 2659 N N . THR B 1 170 ? -24.141 11.031 21.344 1 29.5 170 THR B N 1
ATOM 2660 C CA . THR B 1 170 ? -23.25 12.156 21.094 1 29.5 170 THR B CA 1
ATOM 2661 C C . THR B 1 170 ? -22.219 12.289 22.234 1 29.5 170 THR B C 1
ATOM 2663 O O . THR B 1 170 ? -21.531 13.297 22.328 1 29.5 170 THR B O 1
ATOM 2666 N N . GLU B 1 171 ? -22.25 11.594 23.297 1 34.59 171 GLU B N 1
ATOM 2667 C CA . GLU B 1 171 ? -21.391 12.086 24.359 1 34.59 171 GLU B CA 1
ATOM 2668 C C . GLU B 1 171 ? -19.922 11.75 24.109 1 34.59 171 GLU B C 1
ATOM 2670 O O . GLU B 1 171 ? -19.578 10.586 23.875 1 34.59 171 GLU B O 1
ATOM 2675 N N . ILE B 1 172 ? -19.172 12.586 23.578 1 32.81 172 ILE B N 1
ATOM 2676 C CA . ILE B 1 172 ? -17.719 12.484 23.469 1 32.81 172 ILE B CA 1
ATOM 2677 C C . ILE B 1 172 ? -17.094 12.375 24.859 1 32.81 172 ILE B C 1
ATOM 2679 O O . ILE B 1 172 ? -17.25 13.273 25.688 1 32.81 172 ILE B O 1
ATOM 2683 N N . LEU B 1 173 ? -17 11.117 25.359 1 34.28 173 LEU B N 1
ATOM 2684 C CA . LEU B 1 173 ? -16.359 10.969 26.672 1 34.28 173 LEU B CA 1
ATOM 2685 C C . LEU B 1 173 ? -14.945 11.555 26.656 1 34.28 173 LEU B C 1
ATOM 2687 O O . LEU B 1 173 ? -14.195 11.352 25.688 1 34.28 173 LEU B O 1
ATOM 2691 N N . PRO B 1 174 ? -14.664 12.453 27.547 1 34.59 174 PRO B N 1
ATOM 2692 C CA . PRO B 1 174 ? -13.344 13.031 27.828 1 34.59 174 PRO B CA 1
ATOM 2693 C C . PRO B 1 174 ? -12.258 11.969 27.984 1 34.59 174 PRO B C 1
ATOM 2695 O O . PRO B 1 174 ? -12.547 10.852 28.422 1 34.59 174 PRO B O 1
ATOM 2698 N N . GLU B 1 175 ? -11.203 11.969 27.094 1 31.62 175 GLU B N 1
ATOM 2699 C CA . GLU B 1 175 ? -10.109 11.156 27.609 1 31.62 175 GLU B CA 1
ATOM 2700 C C . GLU B 1 175 ? -9.758 11.547 29.031 1 31.62 175 GLU B C 1
ATOM 2702 O O . GLU B 1 175 ? -9.914 12.711 29.422 1 31.62 175 GLU B O 1
#

Organism: Armillaria gallica (NCBI:txid47427)

InterPro domains:
  IPR002125 Cytidine and deoxycytidylate deaminase domain [PF00383] (5-106)
  IPR002125 Cytidine and deoxycytidylate deaminase domain [PS51747] (3-116)
  IPR016192 APOBEC/CMP deaminase, zinc-binding [PS00903] (54-94)
  IPR016193 Cytidine deaminase-like [SSF53927] (4-152)

Solvent-accessible surface area (backbone atoms only — not comparable to full-atom values): 18133 Å² total; per-residue (Å²): 116,68,63,61,53,48,58,50,38,51,54,5,46,52,26,11,50,52,10,44,76,68,73,24,73,40,33,7,19,32,34,31,41,92,88,37,78,73,33,64,22,31,26,40,26,67,86,64,57,33,81,72,37,36,16,66,57,50,23,47,53,56,46,44,76,71,48,88,69,86,54,81,42,78,26,50,72,29,36,38,26,26,29,43,35,45,34,39,30,52,21,32,44,39,28,59,31,27,37,43,32,36,40,17,6,28,78,24,76,63,45,7,3,63,56,66,63,37,41,52,27,63,54,85,43,92,78,50,60,64,38,55,66,47,72,58,53,62,24,67,62,35,50,48,50,42,48,53,50,57,55,50,51,56,66,68,31,75,78,64,80,81,76,78,76,78,75,80,81,76,73,76,75,78,128,117,67,63,62,52,47,57,49,40,51,55,4,46,53,28,11,49,53,10,43,76,68,75,25,74,40,33,8,18,31,33,33,42,90,89,35,77,73,33,66,22,31,26,41,27,68,87,64,58,33,81,72,36,36,15,67,56,50,23,48,52,55,46,44,74,70,47,86,68,86,57,82,41,80,25,50,72,27,36,39,25,27,30,45,34,45,32,39,31,53,21,31,44,39,28,59,30,26,38,43,34,37,39,17,7,28,79,24,76,64,47,8,4,64,56,67,62,37,42,52,26,64,53,84,43,92,78,52,60,64,40,55,65,48,72,58,52,63,24,66,63,33,49,48,51,42,49,53,50,57,55,51,51,57,65,68,32,74,77,63,78,81,74,78,78,76,75,78,83,75,74,77,74,76,129